Protein 9V0L (pdb70)

Nearest PDB structures (foldseek):
  5zes-assembly1_A  TM=9.716E-01  e=1.274E-44  Synechococcus elongatus PCC 7942 = FACHB-805
  5zes-assembly1_B  TM=8.976E-01  e=1.784E-45  Synechococcus elongatus PCC 7942 = FACHB-805
  4xsr-assembly1_B  TM=7.451E-01  e=3.764E-16  Nostoc sp. PCC 7120 = FACHB-418
  4n9w-assembly1_A  TM=6.800E-01  e=1.227E-12  Mycolicibacterium smegmatis MC2 155
  4nc9-assembly5_A  TM=6.230E-01  e=5.284E-12  Mycolicibacterium smegmatis MC2 155

Foldseek 3Di:
DEWEEEEEAALQDAQPPCSRPPRSQQSLLLLQLQVVVPYHYEYEGAPPHDDPSHHYDHAYADGDHDLQVVFADPDADADPRGSVVRSVVVCQVCVVVTQEYEYEYLHLVCLVCQVVHPHHYAYEDEWADRYPSSLVSVVVSCVVPFLRYEYADLLRLVSHPVSVRHHHQHAAHALVLAAADQAAPAEAEEEATEQDPQFPVLLVQVLQLVQVHAYEYEHAYPDPVSVVVSCVVRVSHHYHYPYHDDSNVCNVVLLNYLAYEGAGPAAGQDDPVQLSSLSHLHAYEYEPHHCVVVLHDDLERFHYDHHPPSVRSNVRVVVSVSYRSVSSNVVSVVGRHSNSSSVSVVVSSVVCSVPVD

Radius of gyration: 20.01 Å; Cα contacts (8 Å, |Δi|>4): 777; chains: 1; bounding box: 49×58×46 Å

B-factor: mean 29.9, std 15.3, range [7.07, 117.15]

Secondary structure (DSSP, 8-state):
---EEEEE--SSS-TTSSTTTTHHHHHHHHHHHHHHTT-EEEEEEETT---SSSEEEEE-SBPPPPGGGSTT-------TTBHHHHHHHHHHHHGGG-SEEEE---SHHHHHHGGGSSS-EEEE--S----HHHHHHHHHHHHHSTT-EEES-HHHHHTSTTGGGSEE----B-GGG----SS-SS--EEEES-BSGGG-HHHHHHHHHHHT--EEEES-BS-TTHHHHHHHHSTTS-EEE--S--HHHHHHHHTT-SEEEE--SS--S--HHHHHHHHTT--EEEES-TTHHHHS-BTTTEEEE-TT-HHHHHHHHTTGGGS-HHHHHHHHHHSSBHHHHHHHHHHHHHHHHHH--

Structure (mmCIF, N/CA/C/O backbone):
data_9V0L
#
_entry.id   9V0L
#
_cell.length_a   176.970
_cell.length_b   176.970
_cell.length_c   66.171
_cell.angle_alpha   90.00
_cell.angle_beta   90.00
_cell.angle_gamma   120.00
#
_symmetry.space_group_name_H-M   'P 61 2 2'
#
loop_
_entity.id
_entity.type
_entity.pdbx_description
1 polymer 'tetrahydrobiopterin glucosyltransferases'
2 non-polymer "URIDINE-5'-DIPHOSPHATE"
3 water water
#
loop_
_atom_site.group_PDB
_atom_site.id
_atom_site.type_symbol
_atom_site.label_atom_id
_atom_site.label_alt_id
_atom_site.label_comp_id
_atom_site.label_asym_id
_atom_site.label_entity_id
_atom_site.label_seq_id
_atom_site.pdbx_PDB_ins_code
_atom_site.Cartn_x
_atom_site.Cartn_y
_atom_site.Cartn_z
_atom_site.occupancy
_atom_site.B_iso_or_equiv
_atom_site.auth_seq_id
_atom_site.auth_comp_id
_atom_site.auth_asym_id
_atom_site.auth_atom_id
_atom_site.pdbx_PDB_model_num
ATOM 1 N N . LYS A 1 3 ? 16.182 29.041 -2.316 1.00 63.77 3 LYS A N 1
ATOM 2 C CA . LYS A 1 3 ? 15.463 29.976 -1.459 1.00 57.61 3 LYS A CA 1
ATOM 3 C C . LYS A 1 3 ? 14.792 31.060 -2.292 1.00 46.51 3 LYS A C 1
ATOM 4 O O . LYS A 1 3 ? 15.431 32.052 -2.635 1.00 64.78 3 LYS A O 1
ATOM 10 N N . LYS A 1 4 ? 13.517 30.891 -2.619 1.00 44.50 4 LYS A N 1
ATOM 11 C CA . LYS A 1 4 ? 12.754 31.915 -3.322 1.00 45.93 4 LYS A CA 1
ATOM 12 C C . LYS A 1 4 ? 11.654 32.421 -2.397 1.00 43.99 4 LYS A C 1
ATOM 13 O O . LYS A 1 4 ? 10.870 31.627 -1.867 1.00 39.79 4 LYS A O 1
ATOM 19 N N . TYR A 1 5 ? 11.604 33.737 -2.197 1.00 31.71 5 TYR A N 1
ATOM 20 C CA . TYR A 1 5 ? 10.770 34.322 -1.161 1.00 29.80 5 TYR A CA 1
ATOM 21 C C . TYR A 1 5 ? 9.692 35.209 -1.765 1.00 28.41 5 TYR A C 1
ATOM 22 O O . TYR A 1 5 ? 9.801 35.680 -2.901 1.00 24.62 5 TYR A O 1
ATOM 31 N N . ARG A 1 6 ? 8.636 35.407 -0.974 1.00 30.18 6 ARG A N 1
ATOM 32 C CA . ARG A 1 6 ? 7.556 36.347 -1.250 1.00 24.43 6 ARG A CA 1
ATOM 33 C C . ARG A 1 6 ? 7.712 37.531 -0.305 1.00 24.51 6 ARG A C 1
ATOM 34 O O . ARG A 1 6 ? 7.664 37.358 0.918 1.00 19.47 6 ARG A O 1
ATOM 42 N N . LEU A 1 7 ? 7.893 38.724 -0.867 1.00 22.35 7 LEU A N 1
ATOM 43 C CA . LEU A 1 7 ? 8.222 39.915 -0.098 1.00 19.71 7 LEU A CA 1
ATOM 44 C C . LEU A 1 7 ? 7.133 40.965 -0.256 1.00 19.19 7 LEU A C 1
ATOM 45 O O . LEU A 1 7 ? 6.621 41.181 -1.358 1.00 14.16 7 LEU A O 1
ATOM 50 N N . LEU A 1 8 ? 6.802 41.633 0.845 1.00 16.00 8 LEU A N 1
ATOM 51 C CA . LEU A 1 8 ? 5.857 42.745 0.845 1.00 22.22 8 LEU A CA 1
ATOM 52 C C . LEU A 1 8 ? 6.618 44.047 1.096 1.00 21.27 8 LEU A C 1
ATOM 53 O O . LEU A 1 8 ? 7.163 44.248 2.187 1.00 18.59 8 LEU A O 1
ATOM 58 N N . PHE A 1 9 ? 6.652 44.926 0.091 1.00 21.43 9 PHE A N 1
ATOM 59 C CA . PHE A 1 9 ? 7.334 46.215 0.191 1.00 20.25 9 PHE A CA 1
ATOM 60 C C . PHE A 1 9 ? 6.320 47.289 0.574 1.00 20.63 9 PHE A C 1
ATOM 61 O O . PHE A 1 9 ? 5.402 47.581 -0.202 1.00 15.96 9 PHE A O 1
ATOM 69 N N . LEU A 1 10 ? 6.496 47.882 1.756 1.00 12.54 10 LEU A N 1
ATOM 70 C CA . LEU A 1 10 ? 5.628 48.946 2.254 1.00 16.64 10 LEU A CA 1
ATOM 71 C C . LEU A 1 10 ? 6.307 50.298 2.071 1.00 17.36 10 LEU A C 1
ATOM 72 O O . LEU A 1 10 ? 7.428 50.506 2.545 1.00 19.67 10 LEU A O 1
ATOM 77 N N . SER A 1 11 ? 5.623 51.210 1.386 1.00 17.44 11 SER A N 1
ATOM 78 C CA . SER A 1 11 ? 6.224 52.418 0.843 1.00 18.38 11 SER A CA 1
ATOM 79 C C . SER A 1 11 ? 6.106 53.580 1.828 1.00 21.92 11 SER A C 1
ATOM 80 O O . SER A 1 11 ? 5.551 53.460 2.923 1.00 17.06 11 SER A O 1
ATOM 83 N N . THR A 1 12 ? 6.638 54.725 1.420 1.00 17.35 12 THR A N 1
ATOM 84 C CA . THR A 1 12 ? 6.476 55.937 2.205 1.00 22.96 12 THR A CA 1
ATOM 85 C C . THR A 1 12 ? 5.043 56.440 2.089 1.00 21.72 12 THR A C 1
ATOM 86 O O . THR A 1 12 ? 4.453 56.391 1.007 1.00 19.61 12 THR A O 1
ATOM 90 N N . PRO A 1 13 ? 4.465 56.938 3.178 1.00 19.50 13 PRO A N 1
ATOM 91 C CA . PRO A 1 13 ? 3.144 57.568 3.118 1.00 17.52 13 PRO A CA 1
ATOM 92 C C . PRO A 1 13 ? 3.166 59.047 2.766 1.00 23.62 13 PRO A C 1
ATOM 93 O O . PRO A 1 13 ? 2.096 59.664 2.748 1.00 27.35 13 PRO A O 1
ATOM 97 N N . VAL A 1 14 ? 4.337 59.627 2.487 1.00 18.89 14 VAL A N 1
ATOM 98 C CA . VAL A 1 14 ? 4.412 61.071 2.269 1.00 30.09 14 VAL A CA 1
ATOM 99 C C . VAL A 1 14 ? 3.728 61.461 0.966 1.00 31.78 14 VAL A C 1
ATOM 100 O O . VAL A 1 14 ? 3.090 62.517 0.874 1.00 35.45 14 VAL A O 1
ATOM 104 N N . GLY A 1 15 ? 3.868 60.638 -0.061 1.00 26.51 15 GLY A N 1
ATOM 105 C CA . GLY A 1 15 ? 3.191 60.909 -1.312 1.00 31.34 15 GLY A CA 1
ATOM 106 C C . GLY A 1 15 ? 3.137 59.647 -2.137 1.00 32.99 15 GLY A C 1
ATOM 107 O O . GLY A 1 15 ? 3.554 58.570 -1.701 1.00 46.49 15 GLY A O 1
ATOM 108 N N . ALA A 1 16 ? 2.619 59.797 -3.346 1.00 23.73 16 ALA A N 1
ATOM 109 C CA . ALA A 1 16 ? 2.493 58.667 -4.247 1.00 27.52 16 ALA A CA 1
ATOM 110 C C . ALA A 1 16 ? 3.803 58.420 -4.985 1.00 33.28 16 ALA A C 1
ATOM 111 O O . ALA A 1 16 ? 4.468 59.357 -5.441 1.00 29.20 16 ALA A O 1
ATOM 113 N N . LEU A 1 17 ? 4.182 57.146 -5.072 1.00 20.96 17 LEU A N 1
ATOM 114 C CA . LEU A 1 17 ? 5.297 56.752 -5.917 1.00 30.31 17 LEU A CA 1
ATOM 115 C C . LEU A 1 17 ? 5.169 57.372 -7.302 1.00 35.50 17 LEU A C 1
ATOM 116 O O . LEU A 1 17 ? 4.097 57.348 -7.915 1.00 26.91 17 LEU A O 1
ATOM 121 N N . GLY A 1 18 ? 6.283 57.917 -7.796 1.00 29.87 18 GLY A N 1
ATOM 122 C CA . GLY A 1 18 ? 6.311 58.557 -9.092 1.00 31.28 18 GLY A CA 1
ATOM 123 C C . GLY A 1 18 ? 5.948 60.023 -9.083 1.00 39.82 18 GLY A C 1
ATOM 124 O O . GLY A 1 18 ? 5.917 60.645 -10.153 1.00 50.82 18 GLY A O 1
ATOM 125 N N . SER A 1 19 ? 5.662 60.595 -7.916 1.00 32.35 19 SER A N 1
ATOM 126 C CA . SER A 1 19 ? 5.352 62.011 -7.809 1.00 27.33 19 SER A CA 1
ATOM 127 C C . SER A 1 19 ? 6.512 62.825 -7.264 1.00 27.75 19 SER A C 1
ATOM 128 O O . SER A 1 19 ? 6.445 64.055 -7.283 1.00 43.72 19 SER A O 1
ATOM 131 N N . GLY A 1 20 ? 7.565 62.176 -6.778 1.00 33.69 20 GLY A N 1
ATOM 132 C CA . GLY A 1 20 ? 8.703 62.865 -6.220 1.00 29.65 20 GLY A C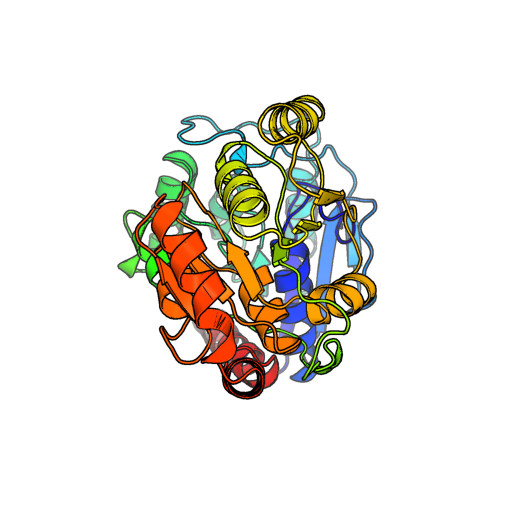A 1
ATOM 133 C C . GLY A 1 20 ? 8.493 63.395 -4.823 1.00 31.99 20 GLY A C 1
ATOM 134 O O . GLY A 1 20 ? 9.470 63.537 -4.073 1.00 30.74 20 GLY A O 1
ATOM 135 N N . ILE A 1 21 ? 7.246 63.692 -4.442 1.00 31.31 21 ILE A N 1
ATOM 136 C CA . ILE A 1 21 ? 6.982 64.255 -3.118 1.00 39.85 21 ILE A CA 1
ATOM 137 C C . ILE A 1 21 ? 7.592 63.385 -2.031 1.00 37.14 21 ILE A C 1
ATOM 138 O O . ILE A 1 21 ? 7.944 63.876 -0.951 1.00 29.11 21 ILE A O 1
ATOM 143 N N . GLY A 1 22 ? 7.753 62.090 -2.305 1.00 36.67 22 GLY A N 1
ATOM 144 C CA . GLY A 1 22 ? 8.387 61.180 -1.372 1.00 32.14 22 GLY A CA 1
ATOM 145 C C . GLY A 1 22 ? 9.898 61.220 -1.353 1.00 33.70 22 GLY A C 1
ATOM 146 O O . GLY A 1 22 ? 10.508 60.580 -0.492 1.00 31.51 22 GLY A O 1
ATOM 147 N N . GLY A 1 23 ? 10.517 61.946 -2.279 1.00 37.03 23 GLY A N 1
ATOM 148 C CA . GLY A 1 23 ? 11.961 62.076 -2.283 1.00 36.50 23 GLY A CA 1
ATOM 149 C C . GLY A 1 23 ? 12.678 60.857 -2.843 1.00 36.85 23 GLY A C 1
ATOM 150 O O . GLY A 1 23 ? 12.139 60.077 -3.636 1.00 35.00 23 GLY A O 1
ATOM 151 N N . GLY A 1 24 ? 13.927 60.696 -2.400 1.00 35.54 24 GLY A N 1
ATOM 152 C CA . GLY A 1 24 ? 14.787 59.657 -2.937 1.00 34.89 24 GLY A CA 1
ATOM 153 C C . GLY A 1 24 ? 14.355 58.243 -2.613 1.00 34.96 24 GLY A C 1
ATOM 154 O O . GLY A 1 24 ? 14.788 57.305 -3.291 1.00 37.80 24 GLY A O 1
ATOM 155 N N . VAL A 1 25 ? 13.522 58.058 -1.586 1.00 30.39 25 VAL A N 1
ATOM 156 C CA . VAL A 1 25 ? 13.081 56.707 -1.247 1.00 27.88 25 VAL A CA 1
ATOM 157 C C . VAL A 1 25 ? 12.250 56.117 -2.380 1.00 19.37 25 VAL A C 1
ATOM 158 O O . VAL A 1 25 ? 12.243 54.896 -2.581 1.00 26.65 25 VAL A O 1
ATOM 162 N N . GLU A 1 26 ? 11.533 56.959 -3.132 1.00 24.34 26 GLU A N 1
ATOM 163 C CA . GLU A 1 26 ? 10.738 56.450 -4.247 1.00 21.86 26 GLU A CA 1
ATOM 164 C C . GLU A 1 26 ? 11.588 55.610 -5.188 1.00 28.73 26 GLU A C 1
ATOM 165 O O . GLU A 1 26 ? 11.117 54.597 -5.721 1.00 30.22 26 GLU A O 1
ATOM 171 N N . LEU A 1 27 ? 12.851 55.995 -5.380 1.00 26.94 27 LEU A N 1
ATOM 172 C CA . LEU A 1 27 ? 13.731 55.270 -6.286 1.00 23.88 27 LEU A CA 1
ATOM 173 C C . LEU A 1 27 ? 14.433 54.096 -5.624 1.00 20.96 27 LEU A C 1
ATOM 174 O O . LEU A 1 27 ? 14.590 53.047 -6.254 1.00 27.31 27 LEU A O 1
ATOM 179 N N . THR A 1 28 ? 14.863 54.236 -4.369 1.00 23.60 28 THR A N 1
ATOM 180 C CA . THR A 1 28 ? 15.520 53.109 -3.716 1.00 22.38 28 THR A CA 1
ATOM 181 C C . THR A 1 28 ? 14.545 51.959 -3.486 1.00 26.44 28 THR A C 1
ATOM 182 O O . THR A 1 28 ? 14.960 50.795 -3.426 1.00 18.15 28 THR A O 1
ATOM 186 N N . LEU A 1 29 ? 13.250 52.264 -3.364 1.00 22.71 29 LEU A N 1
ATOM 187 C CA . LEU A 1 29 ? 12.250 51.218 -3.172 1.00 25.77 29 LEU A CA 1
ATOM 188 C C . LEU A 1 29 ? 12.046 50.414 -4.448 1.00 22.89 29 LEU A C 1
ATOM 189 O O . LEU A 1 29 ? 11.995 49.176 -4.418 1.00 19.10 29 LEU A O 1
ATOM 194 N N . GLN A 1 30 ? 11.909 51.110 -5.575 1.00 19.61 30 GLN A N 1
ATOM 195 C CA . GLN A 1 30 ? 11.681 50.434 -6.841 1.00 19.72 30 GLN A CA 1
ATOM 196 C C . GLN A 1 30 ? 12.911 49.661 -7.296 1.00 26.12 30 GLN A C 1
ATOM 197 O O . GLN A 1 30 ? 12.778 48.587 -7.896 1.00 22.65 30 GLN A O 1
ATOM 203 N N . ASN A 1 31 ? 14.113 50.173 -7.001 1.00 26.25 31 ASN A N 1
ATOM 204 C CA . ASN A 1 31 ? 15.333 49.481 -7.408 1.00 17.95 31 ASN A CA 1
ATOM 205 C C . ASN A 1 31 ? 15.631 48.293 -6.503 1.00 24.06 31 ASN A C 1
ATOM 206 O O . ASN A 1 31 ? 16.186 47.288 -6.965 1.00 28.24 31 ASN A O 1
ATOM 211 N N . ALA A 1 32 ? 15.282 48.377 -5.220 1.00 23.18 32 ALA A N 1
ATOM 212 C CA . ALA A 1 32 ? 15.335 47.175 -4.397 1.00 24.87 32 ALA A CA 1
ATOM 213 C C . ALA A 1 32 ? 14.361 46.125 -4.921 1.00 21.97 32 ALA A C 1
ATOM 214 O O . ALA A 1 32 ? 14.666 44.925 -4.929 1.00 21.54 32 ALA A O 1
ATOM 216 N N . ALA A 1 33 ? 13.188 46.562 -5.380 1.00 17.79 33 ALA A N 1
ATOM 217 C CA . ALA A 1 33 ? 12.267 45.635 -6.024 1.00 21.71 33 ALA A CA 1
ATOM 218 C C . ALA A 1 33 ? 12.924 44.992 -7.237 1.00 24.52 33 ALA A C 1
ATOM 219 O O . ALA A 1 33 ? 12.951 43.761 -7.365 1.00 20.32 33 ALA A O 1
ATOM 221 N N . LYS A 1 34 ? 13.466 45.814 -8.142 1.00 26.88 34 LYS A N 1
ATOM 222 C CA . LYS A 1 34 ? 14.114 45.271 -9.333 1.00 21.36 34 LYS A CA 1
ATOM 223 C C . LYS A 1 34 ? 15.263 44.344 -8.960 1.00 24.36 34 LYS A C 1
ATOM 224 O O . LYS A 1 34 ? 15.430 43.274 -9.556 1.00 26.95 34 LYS A O 1
ATOM 230 N N . ALA A 1 35 ? 16.060 44.729 -7.966 1.00 19.96 35 ALA A N 1
ATOM 231 C CA . ALA A 1 35 ? 17.197 43.904 -7.585 1.00 16.15 35 ALA A CA 1
ATOM 232 C C . ALA A 1 35 ? 16.736 42.534 -7.107 1.00 30.49 35 ALA A C 1
ATOM 233 O O . ALA A 1 35 ? 17.241 41.500 -7.563 1.00 35.18 35 ALA A O 1
ATOM 235 N N . LEU A 1 36 ? 15.755 42.503 -6.199 1.00 29.26 36 LEU A N 1
ATOM 236 C CA . LEU A 1 36 ? 15.357 41.228 -5.610 1.00 26.70 36 LEU A CA 1
ATOM 237 C C . LEU A 1 36 ? 14.600 40.354 -6.602 1.00 29.01 36 LEU A C 1
ATOM 238 O O . LEU A 1 36 ? 14.719 39.122 -6.560 1.00 28.19 36 LEU A O 1
ATOM 243 N N . MET A 1 37 ? 13.811 40.958 -7.492 1.00 27.90 37 MET A N 1
ATOM 244 C CA . MET A 1 37 ? 13.159 40.157 -8.524 1.00 29.14 37 MET A CA 1
ATOM 245 C C . MET A 1 37 ? 14.180 39.579 -9.497 1.00 35.22 37 MET A C 1
ATOM 246 O O . MET A 1 37 ? 14.060 38.420 -9.921 1.00 33.28 37 MET A O 1
ATOM 251 N N . ALA A 1 38 ? 15.199 40.367 -9.853 1.00 28.83 38 ALA A N 1
ATOM 252 C CA . ALA A 1 38 ? 16.270 39.843 -10.694 1.00 35.99 38 ALA A CA 1
ATOM 253 C C . ALA A 1 38 ? 16.841 38.555 -10.119 1.00 29.84 38 ALA A C 1
ATOM 254 O O . ALA A 1 38 ? 17.335 37.706 -10.867 1.00 27.07 38 ALA A O 1
ATOM 256 N N . LYS A 1 39 ? 16.773 38.392 -8.798 1.00 32.78 39 LYS A N 1
ATOM 257 C CA . LYS A 1 39 ? 17.215 37.189 -8.109 1.00 33.63 39 LYS A CA 1
ATOM 258 C C . LYS A 1 39 ? 16.129 36.126 -8.020 1.00 31.44 39 LYS A C 1
ATOM 259 O O . LYS A 1 39 ? 16.361 35.073 -7.415 1.00 34.39 39 LYS A O 1
ATOM 265 N N . GLY A 1 40 ? 14.953 36.378 -8.590 1.00 32.23 40 GLY A N 1
ATOM 266 C CA . GLY A 1 40 ? 13.896 35.388 -8.596 1.00 33.63 40 GLY A CA 1
ATOM 267 C C . GLY A 1 40 ? 12.943 35.440 -7.423 1.00 34.18 40 GLY A C 1
ATOM 268 O O . GLY A 1 40 ? 12.389 34.401 -7.043 1.00 35.00 40 GLY A O 1
ATOM 269 N N . HIS A 1 41 ? 12.734 36.609 -6.827 1.00 28.90 41 HIS A N 1
ATOM 270 C CA . HIS A 1 41 ? 11.803 36.754 -5.721 1.00 27.41 41 HIS A CA 1
ATOM 271 C C . HIS A 1 41 ? 10.582 37.540 -6.170 1.00 24.77 41 HIS A C 1
ATOM 272 O O . HIS A 1 41 ? 10.664 38.397 -7.051 1.00 28.13 41 HIS A O 1
ATOM 279 N N . GLU A 1 42 ? 9.448 37.239 -5.553 1.00 27.64 42 GLU A N 1
ATOM 280 C CA . GLU A 1 42 ? 8.218 37.979 -5.795 1.00 24.74 42 GLU A CA 1
ATOM 281 C C . GLU A 1 42 ? 8.150 39.187 -4.871 1.00 20.68 42 GLU A C 1
ATOM 282 O O . GLU A 1 42 ? 8.448 39.090 -3.675 1.00 21.42 42 GLU A O 1
ATOM 288 N N . VAL A 1 43 ? 7.743 40.325 -5.428 1.00 16.88 43 VAL A N 1
ATOM 289 C CA . VAL A 1 43 ? 7.637 41.569 -4.677 1.00 19.34 43 VAL A CA 1
ATOM 290 C C . VAL A 1 43 ? 6.281 42.205 -4.951 1.00 23.90 43 VAL A C 1
ATOM 291 O O . VAL A 1 43 ? 5.920 42.439 -6.109 1.00 25.72 43 VAL A O 1
ATOM 295 N N . GLU A 1 44 ? 5.542 42.493 -3.885 1.00 19.74 44 GLU A N 1
ATOM 296 C CA . GLU A 1 44 ? 4.322 43.283 -3.949 1.00 19.59 44 GLU A CA 1
ATOM 297 C C . GLU A 1 44 ? 4.576 44.612 -3.253 1.00 16.63 44 GLU A C 1
ATOM 298 O O . GLU A 1 44 ? 5.110 44.637 -2.139 1.00 27.52 44 GLU A O 1
ATOM 304 N N . ILE A 1 45 ? 4.207 45.711 -3.905 1.00 14.35 45 ILE A N 1
ATOM 305 C CA . ILE A 1 45 ? 4.406 47.048 -3.356 1.00 21.72 45 ILE A CA 1
ATOM 306 C C . ILE A 1 45 ? 3.077 47.573 -2.830 1.00 20.46 45 ILE A C 1
ATOM 307 O O . ILE A 1 45 ? 2.080 47.606 -3.562 1.00 20.18 45 ILE A O 1
ATOM 312 N N . VAL A 1 46 ? 3.065 47.982 -1.562 1.00 18.31 46 VAL A N 1
ATOM 313 C CA . VAL A 1 46 ? 1.928 48.653 -0.940 1.00 16.92 46 VAL A CA 1
ATOM 314 C C . VAL A 1 46 ? 2.264 50.134 -0.857 1.00 18.38 46 VAL A C 1
ATOM 315 O O . VAL A 1 46 ? 3.261 50.510 -0.230 1.00 23.43 46 VAL A O 1
ATOM 319 N N . ALA A 1 47 ? 1.433 50.976 -1.465 1.00 17.92 47 ALA A N 1
ATOM 320 C CA . ALA A 1 47 ? 1.755 52.390 -1.572 1.00 17.63 47 ALA A CA 1
ATOM 321 C C . ALA A 1 47 ? 0.469 53.195 -1.664 1.00 19.86 47 ALA A C 1
ATOM 322 O O . ALA A 1 47 ? -0.582 52.660 -2.033 1.00 22.52 47 ALA A O 1
ATOM 324 N N . PRO A 1 48 ? 0.525 54.490 -1.353 1.00 19.62 48 PRO A N 1
ATOM 325 C CA . PRO A 1 48 ? -0.685 55.319 -1.365 1.00 19.65 48 PRO A CA 1
ATOM 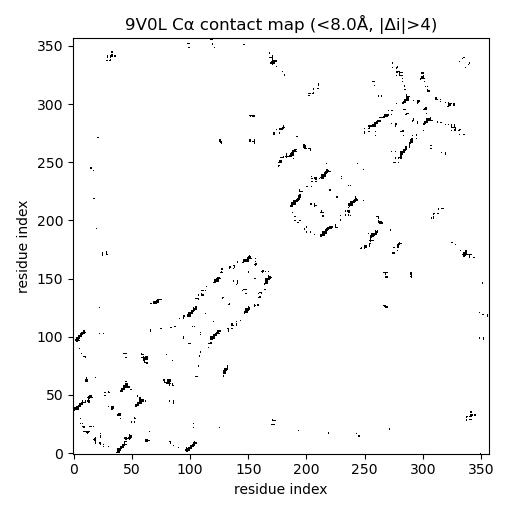326 C C . PRO A 1 48 ? -1.317 55.407 -2.744 1.00 27.49 48 PRO A C 1
ATOM 327 O O . PRO A 1 48 ? -0.659 55.260 -3.773 1.00 25.33 48 PRO A O 1
ATOM 331 N N . GLU A 1 49 ? -2.624 55.666 -2.744 1.00 32.35 49 GLU A N 1
ATOM 332 C CA . GLU A 1 49 ? -3.357 55.889 -3.980 1.00 32.52 49 GLU A CA 1
ATOM 333 C C . GLU A 1 49 ? -2.685 56.961 -4.824 1.00 30.65 49 GLU A C 1
ATOM 334 O O . GLU A 1 49 ? -2.190 57.963 -4.306 1.00 24.31 49 GLU A O 1
ATOM 340 N N . GLY A 1 50 ? -2.701 56.758 -6.138 1.00 30.17 50 GLY A N 1
ATOM 341 C CA . GLY A 1 50 ? -1.966 57.591 -7.057 1.00 25.84 50 GLY A CA 1
ATOM 342 C C . GLY A 1 50 ? -0.586 57.073 -7.403 1.00 24.46 50 GLY A C 1
ATOM 343 O O . GLY A 1 50 ? -0.031 57.469 -8.435 1.00 30.94 50 GLY A O 1
ATOM 344 N N . SER A 1 51 ? -0.023 56.193 -6.577 1.00 24.59 51 SER A N 1
ATOM 345 C CA . SER A 1 51 ? 1.268 55.596 -6.880 1.00 20.62 51 SER A CA 1
ATOM 346 C C . SER A 1 51 ? 1.245 54.925 -8.248 1.00 24.12 51 SER A C 1
ATOM 347 O O . SER A 1 51 ? 0.224 54.394 -8.691 1.00 36.59 51 SER A O 1
ATOM 350 N N . VAL A 1 52 ? 2.393 54.947 -8.917 1.00 27.34 52 VAL A N 1
ATOM 351 C CA . VAL A 1 52 ? 2.555 54.314 -10.217 1.00 33.26 52 VAL A CA 1
ATOM 352 C C . VAL A 1 52 ? 3.903 53.609 -10.256 1.00 32.04 52 VAL A C 1
ATOM 353 O O . VAL A 1 52 ? 4.889 54.068 -9.672 1.00 29.62 52 VAL A O 1
ATOM 357 N N . THR A 1 53 ? 3.940 52.486 -10.962 1.00 34.69 53 THR A N 1
ATOM 358 C CA . THR A 1 53 ? 5.168 51.721 -11.098 1.00 32.06 53 THR A CA 1
ATOM 359 C C . THR A 1 53 ? 4.961 50.649 -12.153 1.00 35.30 53 THR A C 1
ATOM 360 O O . THR A 1 53 ? 3.873 50.075 -12.269 1.00 26.96 53 THR A O 1
ATOM 364 N N . ASN A 1 54 ? 6.033 50.356 -12.884 1.00 34.06 54 ASN A N 1
ATOM 365 C CA . ASN A 1 54 ? 6.053 49.256 -13.835 1.00 37.40 54 ASN A CA 1
ATOM 366 C C . ASN A 1 54 ? 7.006 48.149 -13.396 1.00 32.52 54 ASN A C 1
ATOM 367 O O . ASN A 1 54 ? 7.278 47.227 -14.175 1.00 30.73 54 ASN A O 1
ATOM 372 N N . VAL A 1 55 ? 7.489 48.204 -12.150 1.00 30.84 55 VAL A N 1
ATOM 373 C CA . VAL A 1 55 ? 8.402 47.188 -11.627 1.00 29.71 55 VAL A CA 1
ATOM 374 C C . VAL A 1 55 ? 7.664 45.897 -11.292 1.00 34.89 55 VAL A C 1
ATOM 375 O O . VAL A 1 55 ? 8.148 44.798 -11.603 1.00 38.04 55 VAL A O 1
ATOM 379 N N . THR A 1 56 ? 6.499 45.992 -10.654 1.00 26.73 56 THR A N 1
ATOM 380 C CA . THR A 1 56 ? 5.822 44.778 -10.200 1.00 32.09 56 THR A CA 1
ATOM 381 C C . THR A 1 56 ? 4.412 45.123 -9.731 1.00 28.99 56 THR A C 1
ATOM 382 O O . THR A 1 56 ? 3.899 46.211 -10.017 1.00 30.90 56 THR A O 1
ATOM 386 N N . LYS A 1 57 ? 3.768 44.176 -9.043 1.00 27.65 57 LYS A N 1
ATOM 387 C CA . LYS A 1 57 ? 2.431 44.389 -8.497 1.00 26.86 57 LYS A CA 1
ATOM 388 C C . LYS A 1 57 ? 2.447 45.497 -7.449 1.00 28.41 57 LYS A C 1
ATOM 389 O O . LYS A 1 57 ? 3.284 45.492 -6.542 1.00 29.22 57 LYS A O 1
ATOM 395 N N . LEU A 1 58 ? 1.535 46.466 -7.591 1.00 25.03 58 LEU A N 1
ATOM 396 C CA . LEU A 1 58 ? 1.390 47.572 -6.644 1.00 27.36 58 LEU A CA 1
ATOM 397 C C . LEU A 1 58 ? -0.066 47.654 -6.208 1.00 31.90 58 LEU A C 1
ATOM 398 O O . LEU A 1 58 ? -0.946 47.970 -7.012 1.00 36.92 58 LEU A O 1
ATOM 403 N N . THR A 1 59 ? -0.321 47.387 -4.933 1.00 32.56 59 THR A N 1
ATOM 404 C CA . THR A 1 59 ? -1.659 47.543 -4.386 1.00 34.31 59 THR A CA 1
ATOM 405 C C . THR A 1 59 ? -1.789 48.941 -3.788 1.00 24.36 59 THR A C 1
ATOM 406 O O . THR A 1 59 ? -1.097 49.245 -2.806 1.00 23.17 59 THR A O 1
ATOM 410 N N . PRO A 1 60 ? -2.616 49.815 -4.346 1.00 21.22 60 PRO A N 1
ATOM 411 C CA . PRO A 1 60 ? -2.788 51.148 -3.764 1.00 18.57 60 PRO A CA 1
ATOM 412 C C . PRO A 1 60 ? -3.780 51.155 -2.614 1.00 21.91 60 PRO A C 1
ATOM 413 O O . PRO A 1 60 ? -4.776 50.427 -2.609 1.00 22.79 60 PRO A O 1
ATOM 417 N N . ILE A 1 61 ? -3.512 52.040 -1.656 1.00 19.06 61 ILE A N 1
ATOM 418 C CA . ILE A 1 61 ? -4.256 52.135 -0.405 1.00 19.32 61 ILE A CA 1
ATOM 419 C C . ILE A 1 61 ? -4.721 53.570 -0.230 1.00 21.14 61 ILE A C 1
ATOM 420 O O . ILE A 1 61 ? -3.909 54.497 -0.313 1.00 25.16 61 ILE A O 1
ATOM 425 N N . ALA A 1 62 ? -6.008 53.756 0.044 1.00 23.05 62 ALA A N 1
ATOM 426 C CA . ALA A 1 62 ? -6.524 55.105 0.229 1.00 21.46 62 ALA A CA 1
ATOM 427 C C . ALA A 1 62 ? -6.247 55.606 1.648 1.00 16.64 62 ALA A C 1
ATOM 428 O O . ALA A 1 62 ? -6.057 54.828 2.592 1.00 17.14 62 ALA A O 1
ATOM 430 N N . GLY A 1 63 ? -6.220 56.923 1.782 1.00 21.57 63 GLY A N 1
ATOM 431 C CA . GLY A 1 63 ? -5.997 57.555 3.070 1.00 18.91 63 GLY A CA 1
ATOM 432 C C . GLY A 1 63 ? -5.381 58.926 2.902 1.00 25.48 63 GLY A C 1
ATOM 433 O O . GLY A 1 63 ? -5.073 59.367 1.798 1.00 30.02 63 GLY A O 1
ATOM 434 N N . ASN A 1 64 ? -5.184 59.591 4.039 1.00 22.07 64 ASN A N 1
ATOM 435 C CA . ASN A 1 64 ? -4.610 60.925 4.055 1.00 24.75 64 ASN A CA 1
ATOM 436 C C . ASN A 1 64 ? -3.088 60.849 4.096 1.00 27.64 64 ASN A C 1
ATOM 437 O O . ASN A 1 64 ? -2.513 60.111 4.902 1.00 26.05 64 ASN A O 1
ATOM 442 N N . SER A 1 65 ? -2.445 61.623 3.228 1.00 32.70 65 SER A N 1
ATOM 443 C CA . SER A 1 65 ? -0.996 61.627 3.139 1.00 28.98 65 SER A CA 1
ATOM 444 C C . SER A 1 65 ? -0.375 62.173 4.423 1.00 29.21 65 SER A C 1
ATOM 445 O O . SER A 1 65 ? -1.010 62.872 5.216 1.00 34.76 65 SER A O 1
ATOM 448 N N . GLN A 1 66 ? 0.894 61.837 4.613 1.00 26.52 66 GLN A N 1
ATOM 449 C CA . GLN A 1 66 ? 1.644 62.154 5.814 1.00 19.00 66 GLN A CA 1
ATOM 450 C C . GLN A 1 66 ? 2.581 63.328 5.553 1.00 34.68 66 GLN A C 1
ATOM 451 O O . GLN A 1 66 ? 3.022 63.559 4.423 1.00 27.20 66 GLN A O 1
ATOM 457 N N . VAL A 1 67 ? 2.877 64.071 6.612 1.00 27.80 67 VAL A N 1
ATOM 458 C CA . VAL A 1 67 ? 3.815 65.184 6.541 1.00 22.89 67 VAL A CA 1
ATOM 459 C C . VAL A 1 67 ? 5.233 64.636 6.461 1.00 29.09 67 VAL A C 1
ATOM 460 O O . VAL A 1 67 ? 5.548 63.595 7.053 1.00 22.73 67 VAL A O 1
ATOM 464 N N . SER A 1 68 ? 6.103 65.336 5.737 1.00 22.34 68 SER A N 1
ATOM 465 C CA . SER A 1 68 ? 7.490 64.904 5.635 1.00 24.97 68 SER A CA 1
ATOM 466 C C . SER A 1 68 ? 8.227 65.127 6.952 1.00 25.65 68 SER A C 1
ATOM 467 O O . SER A 1 68 ? 8.106 66.181 7.582 1.00 28.16 68 SER A O 1
ATOM 470 N N . ALA A 1 69 ? 9.004 64.124 7.366 1.00 25.16 69 ALA A N 1
ATOM 471 C CA . ALA A 1 69 ? 9.785 64.260 8.591 1.00 29.00 69 ALA A CA 1
ATOM 472 C C . ALA A 1 69 ? 10.806 65.388 8.509 1.00 30.01 69 ALA A C 1
ATOM 473 O O . ALA A 1 69 ? 11.287 65.849 9.552 1.00 26.60 69 ALA A O 1
ATOM 475 N N . GLN A 1 70 ? 11.144 65.845 7.298 1.00 32.31 70 GLN A N 1
ATOM 476 C CA . GLN A 1 70 ? 12.090 66.941 7.135 1.00 32.92 70 GLN A CA 1
ATOM 477 C C . GLN A 1 70 ? 11.503 68.279 7.563 1.00 36.80 70 GLN A C 1
ATOM 478 O O . GLN A 1 70 ? 12.264 69.197 7.880 1.00 37.81 70 GLN A O 1
ATOM 484 N N . THR A 1 71 ? 10.175 68.409 7.589 1.00 32.05 71 THR A N 1
ATOM 485 C CA . THR A 1 71 ? 9.542 69.622 8.088 1.00 37.73 71 THR A CA 1
ATOM 486 C C . THR A 1 71 ? 9.432 69.649 9.612 1.00 35.07 71 THR A C 1
ATOM 487 O O . THR A 1 71 ? 9.219 70.727 10.178 1.00 39.05 71 THR A O 1
ATOM 491 N N . GLN A 1 72 ? 9.585 68.506 10.287 1.00 35.26 72 GLN A N 1
ATOM 492 C CA . GLN A 1 72 ? 9.480 68.399 11.746 1.00 40.47 72 GLN A CA 1
ATOM 493 C C . GLN A 1 72 ? 10.816 67.879 12.271 1.00 34.52 72 GLN A C 1
ATOM 494 O O . GLN A 1 72 ? 10.932 66.705 12.639 1.00 46.07 72 GLN A O 1
ATOM 500 N N . VAL A 1 73 ? 11.823 68.753 12.316 1.00 30.62 73 VAL A N 1
ATOM 501 C CA . VAL A 1 73 ? 13.162 68.384 12.768 1.00 26.80 73 VAL A CA 1
ATOM 502 C C . VAL A 1 73 ? 13.253 68.651 14.259 1.00 26.53 73 VAL A C 1
ATOM 503 O O . VAL A 1 73 ? 12.875 69.731 14.733 1.00 32.04 73 VAL A O 1
ATOM 507 N N . GLY A 1 74 ? 13.747 67.663 14.996 1.00 22.33 74 GLY A N 1
ATOM 508 C CA . GLY A 1 74 ? 13.830 67.740 16.438 1.00 22.94 74 GLY A CA 1
ATOM 509 C C . GLY A 1 74 ? 12.536 67.507 17.188 1.00 26.17 74 GLY A C 1
ATOM 510 O O . GLY A 1 74 ? 12.507 67.690 18.410 1.00 22.23 74 GLY A O 1
ATOM 511 N N . THR A 1 75 ? 11.467 67.100 16.508 1.00 20.50 75 THR A N 1
ATOM 512 C CA . THR A 1 75 ? 10.159 67.011 17.150 1.00 28.71 75 THR A CA 1
ATOM 513 C C . THR A 1 75 ? 10.136 65.940 18.236 1.00 31.67 75 THR A C 1
ATOM 514 O O . THR A 1 75 ? 10.882 64.957 18.193 1.00 23.44 75 THR A O 1
ATOM 518 N N . ASP A 1 76 ? 9.264 66.148 19.228 1.00 24.02 76 ASP A N 1
ATOM 519 C CA . ASP A 1 76 ? 9.062 65.197 20.316 1.00 22.77 76 ASP A CA 1
ATOM 520 C C . ASP A 1 76 ? 7.638 64.647 20.324 1.00 30.44 76 ASP A C 1
ATOM 521 O O . ASP A 1 76 ? 7.183 64.110 21.342 1.00 20.46 76 ASP A O 1
ATOM 526 N N . MET A 1 77 ? 6.924 64.762 19.204 1.00 24.14 77 MET A N 1
ATOM 527 C CA . MET A 1 77 ? 5.566 64.259 19.115 1.00 24.03 77 MET A CA 1
ATOM 528 C C . MET A 1 77 ? 5.374 63.511 17.806 1.00 24.08 77 MET A C 1
ATOM 529 O O . MET A 1 77 ? 6.041 63.788 16.807 1.00 20.03 77 MET A O 1
ATOM 534 N N . VAL A 1 78 ? 4.465 62.540 17.841 1.00 20.08 78 VAL A N 1
ATOM 535 C CA . VAL A 1 78 ? 4.037 61.776 16.677 1.00 19.36 78 VAL A CA 1
ATOM 536 C C . VAL A 1 78 ? 2.638 62.239 16.297 1.00 21.14 78 VAL A C 1
ATOM 537 O O . VAL A 1 78 ? 1.740 62.280 17.147 1.00 17.46 78 VAL A O 1
ATOM 541 N N . VAL A 1 79 ? 2.450 62.585 15.026 1.00 13.10 79 VAL A N 1
ATOM 542 C CA . VAL A 1 79 ? 1.179 63.108 14.538 1.00 18.05 79 VAL A CA 1
ATOM 543 C C . VAL A 1 79 ? 0.719 62.261 13.364 1.00 15.86 79 VAL A C 1
ATOM 544 O O . VAL A 1 79 ? 1.454 62.105 12.382 1.00 23.70 79 VAL A O 1
ATOM 548 N N . LEU A 1 80 ? -0.498 61.729 13.460 1.00 18.41 80 LEU A N 1
ATOM 549 C CA . LEU A 1 80 ? -1.136 60.959 12.408 1.00 21.00 80 LEU A CA 1
ATOM 550 C C . LEU A 1 80 ? -2.460 61.606 12.024 1.00 22.60 80 LEU A C 1
ATOM 551 O O . LEU A 1 80 ? -3.308 61.837 12.899 1.00 26.12 80 LEU A O 1
ATOM 556 N N . PRO A 1 81 ? -2.685 61.901 10.748 1.00 20.14 81 PRO A N 1
ATOM 557 C CA . PRO A 1 81 ? -3.990 62.421 10.336 1.00 24.55 81 PRO A CA 1
ATOM 558 C C . PRO A 1 81 ? -5.051 61.338 10.420 1.00 18.84 81 PRO A C 1
ATOM 559 O O . PRO A 1 81 ? -4.763 60.139 10.395 1.00 16.01 81 PRO A O 1
ATOM 563 N N . GLN A 1 82 ? -6.300 61.781 10.516 1.00 18.98 82 GLN A N 1
ATOM 564 C CA . GLN A 1 82 ? -7.407 60.837 10.526 1.00 19.24 82 GLN A CA 1
ATOM 565 C C . GLN A 1 82 ? -7.380 60.002 9.259 1.00 19.19 82 GLN A C 1
ATOM 566 O O . GLN A 1 82 ? -7.196 60.527 8.159 1.00 19.49 82 GLN A O 1
ATOM 572 N N . ASP A 1 83 ? -7.571 58.697 9.411 1.00 20.44 83 ASP A N 1
ATOM 573 C CA . ASP A 1 83 ? -7.642 57.811 8.254 1.00 22.55 83 ASP A CA 1
ATOM 574 C C . ASP A 1 83 ? -6.357 57.892 7.435 1.00 21.95 83 ASP A C 1
ATOM 575 O O . ASP A 1 83 ? -6.383 57.988 6.208 1.00 25.32 83 ASP A O 1
ATOM 580 N N . SER A 1 84 ? -5.219 57.851 8.119 1.00 19.66 84 SER A N 1
ATOM 581 C CA . SER A 1 84 ? -3.944 58.057 7.450 1.00 20.20 84 SER A CA 1
ATOM 582 C C . SER A 1 84 ? -3.617 56.882 6.538 1.00 20.69 84 SER A C 1
ATOM 583 O O . SER A 1 84 ? -3.910 55.726 6.861 1.00 15.62 84 SER A O 1
ATOM 586 N N . VAL A 1 85 ? -3.001 57.183 5.387 1.00 17.82 85 VAL A N 1
ATOM 587 C CA . VAL A 1 85 ? -2.540 56.110 4.507 1.00 17.71 85 VAL A CA 1
ATOM 588 C C . VAL A 1 85 ? -1.600 55.185 5.261 1.00 11.21 85 VAL A C 1
ATOM 589 O O . VAL A 1 85 ? -1.619 53.965 5.067 1.00 17.58 85 VAL A O 1
ATOM 593 N N . LEU A 1 86 ? -0.754 55.748 6.121 1.00 11.40 86 LEU A N 1
ATOM 594 C CA . LEU A 1 86 ? 0.194 54.917 6.855 1.00 16.14 86 LEU A CA 1
ATOM 595 C C . LEU A 1 86 ? -0.534 53.861 7.685 1.00 21.24 86 LEU A C 1
ATOM 596 O O . LEU A 1 86 ? -0.224 52.666 7.594 1.00 18.47 86 LEU A O 1
ATOM 601 N N . GLU A 1 87 ? -1.511 54.287 8.501 1.00 18.60 87 GLU A N 1
ATOM 602 C CA . GLU A 1 87 ? -2.386 53.335 9.188 1.00 16.85 87 GLU A CA 1
ATOM 603 C C . GLU A 1 87 ? -2.926 52.299 8.225 1.00 13.65 87 GLU A C 1
ATOM 604 O O . GLU A 1 87 ? -2.877 51.093 8.492 1.00 12.46 87 GLU A O 1
ATOM 610 N N . ASN A 1 88 ? -3.488 52.764 7.111 1.00 16.09 88 ASN A N 1
ATOM 611 C CA . ASN A 1 88 ? -4.231 51.861 6.245 1.00 18.96 88 ASN A CA 1
ATOM 612 C C . ASN A 1 88 ? -3.302 50.863 5.571 1.00 18.27 88 ASN A C 1
ATOM 613 O O . ASN A 1 88 ? -3.654 49.686 5.432 1.00 22.69 88 ASN A O 1
ATOM 618 N N . MET A 1 89 ? -2.098 51.299 5.182 1.00 16.53 89 MET A N 1
ATOM 619 C CA . MET A 1 89 ? -1.145 50.370 4.577 1.00 16.90 89 MET A CA 1
ATOM 620 C C . MET A 1 89 ? -0.748 49.283 5.566 1.00 17.82 89 MET A C 1
ATOM 621 O O . MET A 1 89 ? -0.600 48.114 5.186 1.00 20.27 89 MET A O 1
ATOM 626 N N . TRP A 1 90 ? -0.582 49.645 6.842 1.00 11.34 90 TRP A N 1
ATOM 627 C CA . TRP A 1 90 ? -0.159 48.666 7.834 1.00 14.22 90 TRP A CA 1
ATOM 628 C C . TRP A 1 90 ? -1.311 47.850 8.403 1.00 18.08 90 TRP A C 1
ATOM 629 O O . TRP A 1 90 ? -1.069 46.758 8.929 1.00 19.96 90 TRP A O 1
ATOM 640 N N . SER A 1 91 ? -2.555 48.322 8.280 1.00 22.11 91 SER A N 1
ATOM 641 C CA . SER A 1 91 ? -3.691 47.422 8.471 1.00 17.00 91 SER A CA 1
ATOM 642 C C . SER A 1 91 ? -3.758 46.403 7.339 1.00 15.06 91 SER A C 1
ATOM 643 O O . SER A 1 91 ? -3.970 45.209 7.576 1.00 20.70 91 SER A O 1
ATOM 646 N N . TYR A 1 92 ? -3.567 46.857 6.096 1.00 18.24 92 TYR A N 1
ATOM 647 C CA . TYR A 1 92 ? -3.498 45.923 4.976 1.00 24.65 92 TYR A CA 1
ATOM 648 C C . TYR A 1 92 ? -2.386 44.902 5.185 1.00 23.97 92 TYR A C 1
ATOM 649 O O . TYR A 1 92 ? -2.582 43.699 4.982 1.00 24.49 92 TYR A O 1
ATOM 658 N N . ALA A 1 93 ? -1.205 45.368 5.597 1.00 21.64 93 ALA A N 1
ATOM 659 C CA . ALA A 1 93 ? -0.096 44.452 5.827 1.00 18.13 93 ALA A CA 1
ATOM 660 C C . ALA A 1 93 ? -0.456 43.416 6.877 1.00 19.43 93 ALA A C 1
ATOM 661 O O . ALA A 1 93 ? -0.152 42.229 6.718 1.00 18.89 93 ALA A O 1
ATOM 663 N N . ARG A 1 94 ? -1.097 43.848 7.966 1.00 22.32 94 ARG A N 1
ATOM 664 C CA . ARG A 1 94 ? -1.516 42.904 8.998 1.00 22.53 94 ARG A CA 1
ATOM 665 C C . ARG A 1 94 ? -2.439 41.840 8.419 1.00 25.01 94 ARG A C 1
ATOM 666 O O . ARG A 1 94 ? -2.388 40.671 8.826 1.00 21.01 94 ARG A O 1
ATOM 674 N N . GLU A 1 95 ? -3.272 42.226 7.447 1.00 18.70 95 GLU A N 1
ATOM 675 C CA . GLU A 1 95 ? -4.237 41.300 6.865 1.00 25.68 95 GLU A CA 1
ATOM 676 C C . GLU A 1 95 ? -3.548 40.207 6.058 1.00 24.92 95 GLU A C 1
ATOM 677 O O . GLU A 1 95 ? -3.856 39.020 6.213 1.00 29.31 95 GLU A O 1
ATOM 683 N N . VAL A 1 96 ? -2.600 40.586 5.201 1.00 26.81 96 VAL A N 1
ATOM 684 C CA . VAL A 1 96 ? -2.006 39.669 4.233 1.00 24.88 96 VAL A CA 1
ATOM 685 C C . VAL A 1 96 ? -0.653 39.140 4.679 1.00 23.13 96 VAL A C 1
ATOM 686 O O . VAL A 1 96 ? 0.008 38.450 3.906 1.00 26.32 96 VAL A O 1
ATOM 690 N N . GLN A 1 97 ? -0.235 39.431 5.910 1.00 20.25 97 GLN A N 1
ATOM 691 C CA . GLN A 1 97 ? 1.128 39.123 6.323 1.00 26.61 97 GLN A CA 1
ATOM 692 C C . GLN A 1 97 ? 1.447 37.642 6.181 1.00 24.60 97 GLN A C 1
ATOM 693 O O . GLN A 1 97 ? 2.601 37.286 5.926 1.00 23.26 97 GLN A O 1
ATOM 699 N N . ASP A 1 98 ? 0.455 36.765 6.345 1.00 25.47 98 ASP A N 1
ATOM 700 C CA . ASP A 1 98 ? 0.726 35.335 6.287 1.00 25.55 98 ASP A CA 1
ATOM 701 C C . ASP A 1 98 ? 1.026 34.853 4.875 1.00 23.51 98 ASP A C 1
ATOM 702 O O . ASP A 1 98 ? 1.518 33.734 4.713 1.00 27.22 98 ASP A O 1
ATOM 707 N N . GLN A 1 99 ? 0.741 35.660 3.855 1.00 23.94 99 GLN A N 1
ATOM 708 C CA . GLN A 1 99 ? 1.001 35.289 2.469 1.00 24.30 99 GLN A CA 1
ATOM 709 C C . GLN A 1 99 ? 2.403 35.672 2.000 1.00 28.22 99 GLN A C 1
ATOM 710 O O . GLN A 1 99 ? 2.693 35.557 0.804 1.00 25.39 99 GLN A O 1
ATOM 716 N N . PHE A 1 100 ? 3.274 36.119 2.910 1.00 21.95 100 PHE A N 1
ATOM 717 C CA . PHE A 1 100 ? 4.601 36.605 2.560 1.00 17.74 100 PHE A CA 1
ATOM 718 C C . PHE A 1 100 ? 5.623 36.114 3.571 1.00 19.37 100 PHE A C 1
ATOM 719 O O . PHE A 1 100 ? 5.299 35.838 4.730 1.00 22.81 100 PHE A O 1
ATOM 727 N N . ASP A 1 101 ? 6.868 36.025 3.120 1.00 21.28 101 ASP A N 1
ATOM 728 C CA . ASP A 1 101 ? 7.944 35.587 3.990 1.00 18.69 101 ASP A CA 1
ATOM 729 C C . ASP A 1 101 ? 8.534 36.718 4.813 1.00 18.10 101 ASP A C 1
ATOM 730 O O . ASP A 1 101 ? 9.103 36.461 5.878 1.00 21.23 101 ASP A O 1
ATOM 735 N N . LEU A 1 102 ? 8.394 37.959 4.362 1.00 17.46 102 LEU A N 1
ATOM 736 C CA . LEU A 1 102 ? 9.025 39.071 5.054 1.00 22.15 102 LEU A CA 1
ATOM 737 C C . LEU A 1 102 ? 8.424 40.371 4.546 1.00 13.49 102 LEU A C 1
ATOM 738 O O . LEU A 1 102 ? 8.049 40.470 3.375 1.00 20.06 102 LEU A O 1
ATOM 743 N N . LEU A 1 103 ? 8.331 41.353 5.435 1.00 11.95 103 LEU A N 1
ATOM 744 C CA . LEU A 1 103 ? 7.848 42.687 5.108 1.00 15.99 103 LEU A CA 1
ATOM 745 C C . LEU A 1 103 ? 9.003 43.675 5.188 1.00 12.56 103 LEU A C 1
ATOM 746 O O . LEU A 1 103 ? 9.772 43.664 6.155 1.00 11.42 103 LEU A O 1
ATOM 751 N N . PHE A 1 104 ? 9.119 44.524 4.166 1.00 14.27 104 PHE A N 1
ATOM 752 C CA . PHE A 1 104 ? 10.232 45.458 4.017 1.00 17.73 104 PHE A CA 1
ATOM 753 C C . PHE A 1 104 ? 9.688 46.880 4.070 1.00 15.01 104 PHE A C 1
ATOM 754 O O . PHE A 1 104 ? 9.086 47.348 3.101 1.00 15.12 104 PHE A O 1
ATOM 762 N N . ASN A 1 105 ? 9.901 47.576 5.184 1.00 11.75 105 ASN A N 1
ATOM 763 C CA . ASN A 1 105 ? 9.325 48.906 5.375 1.00 12.61 105 ASN A CA 1
ATOM 764 C C . ASN A 1 105 ? 10.294 50.020 4.983 1.00 15.97 105 ASN A C 1
ATOM 765 O O . ASN A 1 105 ? 11.454 50.035 5.409 1.00 12.49 105 ASN A O 1
ATOM 770 N N . PHE A 1 106 ? 9.785 50.982 4.208 1.00 15.91 106 PHE A N 1
ATOM 771 C CA . PHE A 1 106 ? 10.537 52.154 3.780 1.00 22.00 106 PHE A CA 1
ATOM 772 C C . PHE A 1 106 ? 10.098 53.448 4.457 1.00 27.56 106 PHE A C 1
ATOM 773 O O . PHE A 1 106 ? 10.765 54.472 4.275 1.00 21.37 106 PHE A O 1
ATOM 781 N N . ALA A 1 107 ? 9.015 53.439 5.235 1.00 21.37 107 ALA A N 1
ATOM 782 C CA . ALA A 1 107 ? 8.508 54.681 5.808 1.00 15.86 107 ALA A CA 1
ATOM 783 C C . ALA A 1 107 ? 9.352 55.116 7.002 1.00 15.44 107 ALA A C 1
ATOM 784 O O . ALA A 1 107 ? 9.598 54.327 7.921 1.00 19.13 107 ALA A O 1
ATOM 786 N N . TYR A 1 108 ? 9.778 56.382 6.992 1.00 18.36 108 TYR A N 1
ATOM 787 C CA . TYR A 1 108 ? 10.550 56.967 8.088 1.00 14.39 108 TYR A CA 1
ATOM 788 C C . TYR A 1 108 ? 9.556 57.499 9.129 1.00 16.43 108 TYR A C 1
ATOM 789 O O . TYR A 1 108 ? 9.314 58.698 9.255 1.00 18.27 108 TYR A O 1
ATOM 798 N N . ASP A 1 109 ? 8.976 56.567 9.899 1.00 13.05 109 ASP A N 1
ATOM 799 C CA . ASP A 1 109 ? 7.796 56.873 10.709 1.00 17.71 109 ASP A CA 1
ATOM 800 C C . ASP A 1 109 ? 7.734 56.018 11.972 1.00 15.34 109 ASP A C 1
ATOM 801 O O . ASP A 1 109 ? 8.108 54.841 11.965 1.00 11.59 109 ASP A O 1
ATOM 806 N N . TRP A 1 110 ? 7.180 56.612 13.038 1.00 14.54 110 TRP A N 1
ATOM 807 C CA . TRP A 1 110 ? 7.043 55.923 14.323 1.00 13.43 110 TRP A CA 1
ATOM 808 C C . TRP A 1 110 ? 6.229 54.635 14.209 1.00 12.67 110 TRP A C 1
ATOM 809 O O . TRP A 1 110 ? 6.599 53.613 14.795 1.00 9.69 110 TRP A O 1
ATOM 820 N N . LEU A 1 111 ? 5.114 54.665 13.472 1.00 11.21 111 LEU A N 1
ATOM 821 C CA . LEU A 1 111 ? 4.159 53.557 13.518 1.00 12.86 111 LEU A CA 1
ATOM 822 C C . LEU A 1 111 ? 4.748 52.224 13.069 1.00 15.21 111 LEU A C 1
ATOM 823 O O . LEU A 1 111 ? 4.630 51.237 13.822 1.00 12.39 111 LEU A O 1
ATOM 828 N N . PRO A 1 112 ? 5.338 52.099 11.870 1.00 14.43 112 PRO A N 1
ATOM 829 C CA . PRO A 1 112 ? 5.876 50.787 11.459 1.00 11.98 112 PRO A CA 1
ATOM 830 C C . PRO A 1 112 ? 6.879 50.234 12.446 1.00 13.16 112 PRO A C 1
ATOM 831 O O . PRO A 1 112 ? 6.887 49.026 12.716 1.00 16.02 112 PRO A O 1
ATOM 835 N N . LEU A 1 113 ? 7.737 51.093 12.992 1.00 9.50 113 LEU A N 1
ATOM 836 C CA . LEU A 1 113 ? 8.657 50.648 14.027 1.00 15.88 113 LEU A CA 1
ATOM 837 C C . LEU A 1 113 ? 7.898 50.149 15.248 1.00 15.02 113 LEU A C 1
ATOM 838 O O . LEU A 1 113 ? 8.262 49.129 15.845 1.00 14.68 113 LEU A O 1
ATOM 843 N N . TYR A 1 114 ? 6.837 50.854 15.634 1.00 10.58 114 TYR A N 1
ATOM 844 C CA . TYR A 1 114 ? 6.076 50.428 16.800 1.00 19.15 114 TYR A CA 1
ATOM 845 C C . TYR A 1 114 ? 5.358 49.111 16.533 1.00 13.86 114 TYR A C 1
ATOM 846 O O . TYR A 1 114 ? 5.298 48.242 17.409 1.00 12.26 114 TYR A O 1
ATOM 855 N N . LEU A 1 115 ? 4.828 48.934 15.327 1.00 11.65 115 LEU A N 1
ATOM 856 C CA . LEU A 1 115 ? 4.082 47.722 15.027 1.00 12.98 115 LEU A CA 1
ATOM 857 C C . LEU A 1 115 ? 4.959 46.484 14.906 1.00 22.65 115 LEU A C 1
ATOM 858 O O . LEU A 1 115 ? 4.413 45.374 14.969 1.00 20.03 115 LEU A O 1
ATOM 863 N N . THR A 1 116 ? 6.282 46.650 14.761 1.00 17.39 116 THR A N 1
ATOM 864 C CA . THR A 1 116 ? 7.143 45.538 14.373 1.00 14.85 116 THR A CA 1
ATOM 865 C C . THR A 1 116 ? 6.873 44.291 15.203 1.00 13.64 116 THR A C 1
ATOM 866 O O . THR A 1 116 ? 6.620 43.230 14.613 1.00 13.41 116 THR A O 1
ATOM 870 N N . PRO A 1 117 ? 6.924 44.339 16.545 1.00 13.77 117 PRO A N 1
ATOM 871 C CA . PRO A 1 117 ? 6.724 43.096 17.310 1.00 13.17 117 PRO A CA 1
ATOM 872 C C . PRO A 1 117 ? 5.281 42.619 17.361 1.00 18.23 117 PRO A C 1
ATOM 873 O O . PRO A 1 117 ? 5.058 41.442 17.663 1.00 18.46 117 PRO A O 1
ATOM 877 N N . PHE A 1 118 ? 4.299 43.471 17.048 1.00 17.83 118 PHE A N 1
ATOM 878 C CA . PHE A 1 118 ? 2.913 43.018 16.970 1.00 15.53 118 PHE A CA 1
ATOM 879 C C . PHE A 1 118 ? 2.662 42.105 15.776 1.00 17.91 118 PHE A C 1
ATOM 880 O O . PHE A 1 118 ? 1.641 41.409 15.754 1.00 23.60 118 PHE A O 1
ATOM 888 N N . PHE A 1 119 ? 3.551 42.099 14.786 1.00 17.88 119 PHE A N 1
ATOM 889 C CA . PHE A 1 119 ? 3.433 41.181 13.667 1.00 16.77 119 PHE A CA 1
ATOM 890 C C . PHE A 1 119 ? 4.008 39.820 14.043 1.00 16.68 119 PHE A C 1
ATOM 891 O O . PHE A 1 119 ? 4.763 39.684 15.009 1.00 19.59 119 PHE A O 1
ATOM 899 N N . HIS A 1 120 ? 3.637 38.802 13.266 1.00 15.71 120 HIS A N 1
ATOM 900 C CA . HIS A 1 120 ? 4.223 37.471 13.389 1.00 18.45 120 HIS A CA 1
ATOM 901 C C . HIS A 1 120 ? 4.909 37.051 12.093 1.00 25.87 120 HIS A C 1
ATOM 902 O O . HIS A 1 120 ? 4.822 35.904 11.654 1.00 22.44 120 HIS A O 1
ATOM 909 N N . ARG A 1 121 ? 5.593 38.002 11.470 1.00 23.79 121 ARG A N 1
ATOM 910 C CA . ARG A 1 121 ? 6.402 37.828 10.278 1.00 21.55 121 ARG A CA 1
ATOM 911 C C . ARG A 1 121 ? 7.615 38.733 10.411 1.00 23.33 121 ARG A C 1
ATOM 912 O O . ARG A 1 121 ? 7.516 39.813 11.002 1.00 19.45 121 ARG A O 1
ATOM 920 N N . PRO A 1 122 ? 8.776 38.308 9.920 1.00 18.71 122 PRO A N 1
ATOM 921 C CA . PRO A 1 122 ? 9.947 39.188 9.985 1.00 20.80 122 PRO A CA 1
ATOM 922 C C . PRO A 1 122 ? 9.699 40.471 9.211 1.00 16.20 122 PRO A C 1
ATOM 923 O O . PRO A 1 122 ? 9.184 40.454 8.092 1.00 18.10 122 PRO A O 1
ATOM 927 N N . ILE A 1 123 ? 10.069 41.592 9.826 1.00 16.24 123 ILE A N 1
ATOM 928 C CA . ILE A 1 123 ? 9.975 42.907 9.205 1.00 15.08 123 ILE A CA 1
ATOM 929 C C . ILE A 1 123 ? 11.374 43.501 9.143 1.00 14.60 123 ILE A C 1
ATOM 930 O O . ILE A 1 123 ? 12.061 43.609 10.166 1.00 9.93 123 ILE A O 1
ATOM 935 N N . ALA A 1 124 ? 11.800 43.865 7.947 1.00 14.30 124 ALA A N 1
ATOM 936 C CA . ALA A 1 124 ? 13.034 44.605 7.764 1.00 15.24 124 ALA A CA 1
ATOM 937 C C . ALA A 1 124 ? 12.702 46.068 7.505 1.00 16.39 124 ALA A C 1
ATOM 938 O O . ALA A 1 124 ? 11.683 46.393 6.889 1.00 12.90 124 ALA A O 1
ATOM 940 N N . HIS A 1 125 ? 13.560 46.951 8.005 1.00 16.06 125 HIS A N 1
ATOM 941 C CA . HIS A 1 125 ? 13.366 48.388 7.889 1.00 15.33 125 HIS A CA 1
ATOM 942 C C . HIS A 1 125 ? 14.497 48.995 7.073 1.00 22.04 125 HIS A C 1
ATOM 943 O O . HIS A 1 125 ? 15.677 48.725 7.334 1.00 18.11 125 HIS A O 1
ATOM 950 N N . TRP A 1 126 ? 14.130 49.813 6.090 1.00 19.17 126 TRP A N 1
ATOM 951 C CA . TRP A 1 126 ? 15.071 50.674 5.391 1.00 14.56 126 TRP A CA 1
ATOM 952 C C . TRP A 1 126 ? 14.907 52.091 5.928 1.00 17.59 126 TRP A C 1
ATOM 953 O O . TRP A 1 126 ? 13.920 52.760 5.619 1.00 17.10 126 TRP A O 1
ATOM 964 N N . ILE A 1 127 ? 15.868 52.547 6.729 1.00 18.67 127 ILE A N 1
ATOM 965 C CA . ILE A 1 127 ? 15.894 53.936 7.185 1.00 13.03 127 ILE A CA 1
ATOM 966 C C . ILE A 1 127 ? 16.599 54.766 6.116 1.00 18.80 127 ILE A C 1
ATOM 967 O O . ILE A 1 127 ? 17.770 54.529 5.806 1.00 17.02 127 ILE A O 1
ATOM 972 N N . SER A 1 128 ? 15.884 55.723 5.525 1.00 12.70 128 SER A N 1
ATOM 973 C CA . SER A 1 128 ? 16.434 56.421 4.369 1.00 22.72 128 SER A CA 1
ATOM 974 C C . SER A 1 128 ? 17.184 57.703 4.718 1.00 24.46 128 SER A C 1
ATOM 975 O O . SER A 1 128 ? 17.869 58.251 3.848 1.00 18.04 128 SER A O 1
ATOM 978 N N . MET A 1 129 ? 17.093 58.185 5.957 1.00 17.47 129 MET A N 1
ATOM 979 C CA . MET A 1 129 ? 17.651 59.479 6.323 1.00 19.78 129 MET A CA 1
ATOM 980 C C . MET A 1 129 ? 18.388 59.388 7.651 1.00 16.89 129 MET A C 1
ATOM 981 O O . MET A 1 129 ? 18.191 58.460 8.439 1.00 17.85 129 MET A O 1
ATOM 986 N N . SER A 1 130 ? 19.261 60.369 7.874 1.00 19.23 130 SER A N 1
ATOM 987 C CA . SER A 1 130 ? 19.881 60.554 9.176 1.00 19.55 130 SER A CA 1
ATOM 988 C C . SER A 1 130 ? 18.814 60.807 10.231 1.00 17.47 130 SER A C 1
ATOM 989 O O . SER A 1 130 ? 17.664 61.133 9.927 1.00 18.71 130 SER A O 1
ATOM 992 N N . SER A 1 131 ? 19.215 60.646 11.490 1.00 14.81 131 SER A N 1
ATOM 993 C CA . SER A 1 131 ? 18.340 60.911 12.626 1.00 18.61 131 SER A CA 1
ATOM 994 C C . SER A 1 131 ? 17.846 62.353 12.583 1.00 16.56 131 SER A C 1
ATOM 995 O O . SER A 1 131 ? 18.638 63.291 12.711 1.00 20.05 131 SER A O 1
ATOM 998 N N . LEU A 1 132 ? 16.543 62.540 12.398 1.00 17.42 132 LEU A N 1
ATOM 999 C CA . LEU A 1 132 ? 15.957 63.870 12.304 1.00 17.59 132 LEU A CA 1
ATOM 1000 C C . LEU A 1 132 ? 15.129 64.254 13.521 1.00 21.05 132 LEU A C 1
ATOM 1001 O O . LEU A 1 132 ? 14.631 65.387 13.582 1.00 23.27 132 LEU A O 1
ATOM 1006 N N . SER A 1 133 ? 14.934 63.344 14.470 1.00 17.40 133 SER A N 1
ATOM 1007 C CA . SER A 1 133 ? 14.100 63.653 15.622 1.00 19.04 133 SER A CA 1
ATOM 1008 C C . SER A 1 133 ? 14.485 62.743 16.768 1.00 18.56 133 SER A C 1
ATOM 1009 O O . SER A 1 133 ? 14.935 61.615 16.537 1.00 20.04 133 SER A O 1
ATOM 1012 N N . PRO A 1 134 ? 14.301 63.186 18.009 1.00 24.44 134 PRO A N 1
ATOM 1013 C CA . PRO A 1 134 ? 14.425 62.250 19.133 1.00 22.74 134 PRO A CA 1
ATOM 1014 C C . PRO A 1 134 ? 13.378 61.142 19.115 1.00 14.49 134 PRO A C 1
ATOM 1015 O O . PRO A 1 134 ? 13.647 60.066 19.657 1.00 15.26 134 PRO A O 1
ATOM 1019 N N . VAL A 1 135 ? 12.209 61.349 18.500 1.00 17.13 135 VAL A N 1
ATOM 1020 C CA . VAL A 1 135 ? 11.202 60.285 18.464 1.00 16.94 135 VAL A CA 1
ATOM 1021 C C . VAL A 1 135 ? 11.663 59.133 17.574 1.00 16.95 135 VAL A C 1
ATOM 1022 O O . VAL A 1 135 ? 11.598 57.963 17.971 1.00 18.01 135 VAL A O 1
ATOM 1026 N N . ILE A 1 136 ? 12.124 59.440 16.354 1.00 15.00 136 ILE A N 1
ATOM 1027 C CA . ILE A 1 136 ? 12.551 58.381 15.442 1.00 13.19 136 ILE A CA 1
ATOM 1028 C C . ILE A 1 136 ? 13.830 57.735 15.947 1.00 10.84 136 ILE A C 1
ATOM 1029 O O . ILE A 1 136 ? 14.022 56.525 15.807 1.00 15.12 136 ILE A O 1
ATOM 1034 N N . ASP A 1 137 ? 14.711 58.526 16.560 1.00 13.42 137 ASP A N 1
ATOM 1035 C CA . ASP A 1 137 ? 15.921 57.987 17.171 1.00 11.33 137 ASP A CA 1
ATOM 1036 C C . ASP A 1 137 ? 15.583 57.008 18.289 1.00 17.95 137 ASP A C 1
ATOM 1037 O O . ASP A 1 137 ? 16.178 55.929 18.385 1.00 21.19 137 ASP A O 1
ATOM 1042 N N . ALA A 1 138 ? 14.628 57.370 19.152 1.00 14.83 138 ALA A N 1
ATOM 1043 C CA . ALA A 1 138 ? 14.254 56.481 20.248 1.00 12.07 138 ALA A CA 1
ATOM 1044 C C . ALA A 1 138 ? 13.593 55.206 19.736 1.00 11.05 138 ALA A C 1
ATOM 1045 O O . ALA A 1 138 ? 13.822 54.120 20.279 1.00 16.89 138 ALA A O 1
ATOM 1047 N N . MET A 1 139 ? 12.758 55.315 18.703 1.00 10.93 139 MET A N 1
ATOM 1048 C CA . MET A 1 139 ? 12.102 54.128 18.164 1.00 12.39 139 MET A CA 1
ATOM 1049 C C . MET A 1 139 ? 13.108 53.195 17.502 1.00 12.30 139 MET A C 1
ATOM 1050 O O . MET A 1 139 ? 13.009 51.970 17.636 1.00 15.06 139 MET A O 1
ATOM 1055 N N . VAL A 1 140 ? 14.080 53.755 16.779 1.00 15.47 140 VAL A N 1
ATOM 1056 C CA . VAL A 1 140 ? 15.119 52.926 16.176 1.00 14.47 140 VAL A CA 1
ATOM 1057 C C . VAL A 1 140 ? 15.854 52.139 17.252 1.00 13.26 140 VAL A C 1
ATOM 1058 O O . VAL A 1 140 ? 16.090 50.934 17.107 1.00 11.56 140 VAL A O 1
ATOM 1062 N N . SER A 1 141 ? 16.191 52.796 18.367 1.00 14.91 141 SER A N 1
ATOM 1063 C CA . SER A 1 141 ? 16.845 52.101 19.476 1.00 14.82 141 SER A CA 1
ATOM 1064 C C . SER A 1 141 ? 15.988 50.958 20.001 1.00 18.32 141 SER A C 1
ATOM 1065 O O . SER A 1 141 ? 16.466 49.826 20.152 1.00 17.09 141 SER A O 1
ATOM 1068 N N . LYS A 1 142 ? 14.717 51.239 20.298 1.00 19.25 142 LYS A N 1
ATOM 1069 C CA . LYS A 1 142 ? 13.850 50.216 20.874 1.00 17.42 142 LYS A CA 1
ATOM 1070 C C . LYS A 1 142 ? 13.637 49.061 19.907 1.00 10.20 142 LYS A C 1
ATOM 1071 O O . LYS A 1 142 ? 13.640 47.899 20.319 1.00 14.11 142 LYS A O 1
ATOM 1077 N N . THR A 1 143 ? 13.455 49.351 18.618 1.00 12.64 143 THR A N 1
ATOM 1078 C CA . THR A 1 143 ? 13.152 48.260 17.701 1.00 14.73 143 THR A CA 1
ATOM 1079 C C . THR A 1 143 ? 14.382 47.403 17.408 1.00 15.36 143 THR A C 1
ATOM 1080 O O . THR A 1 143 ? 14.272 46.174 17.363 1.00 20.69 143 THR A O 1
ATOM 1084 N N . VAL A 1 144 ? 15.565 48.002 17.229 1.00 12.84 144 VAL A N 1
ATOM 1085 C CA . VAL A 1 144 ? 16.712 47.140 16.926 1.00 17.64 144 VAL A CA 1
ATOM 1086 C C . VAL A 1 144 ? 17.077 46.282 18.129 1.00 16.46 144 VAL A C 1
ATOM 1087 O O . VAL A 1 144 ? 17.581 45.163 17.965 1.00 19.04 144 VAL A O 1
ATOM 1091 N N . LYS A 1 145 ? 16.833 46.773 19.348 1.00 21.01 145 LYS A N 1
ATOM 1092 C CA . LYS A 1 145 ? 17.070 45.943 20.524 1.00 19.38 145 LYS A CA 1
ATOM 1093 C C . LYS A 1 145 ? 16.126 44.746 20.547 1.00 21.23 145 LYS A C 1
ATOM 1094 O O . LYS A 1 145 ? 16.508 43.654 20.982 1.00 25.81 145 LYS A O 1
ATOM 1100 N N . LEU A 1 146 ? 14.893 44.929 20.072 1.00 21.15 146 LEU A N 1
ATOM 1101 C CA . LEU A 1 146 ? 13.937 43.829 19.991 1.00 20.65 146 LEU A CA 1
ATOM 1102 C C . LEU A 1 146 ? 14.201 42.923 18.801 1.00 24.57 146 LEU A C 1
ATOM 1103 O O . LEU A 1 146 ? 13.911 41.723 18.867 1.00 26.26 146 LEU A O 1
ATOM 1108 N N . CYS A 1 147 ? 14.714 43.487 17.707 1.00 23.15 147 CYS A N 1
ATOM 1109 C CA . CYS A 1 147 ? 14.878 42.779 16.436 1.00 19.87 147 CYS A CA 1
ATOM 1110 C C . CYS A 1 147 ? 16.248 43.108 15.872 1.00 20.22 147 CYS A C 1
ATOM 1111 O O . CYS A 1 147 ? 16.368 43.816 14.864 1.00 21.32 147 CYS A O 1
ATOM 1114 N N . PRO A 1 148 ? 17.313 42.612 16.501 1.00 14.91 148 PRO A N 1
ATOM 1115 C CA . PRO A 1 148 ? 18.661 42.929 16.021 1.00 18.49 148 PRO A CA 1
ATOM 1116 C C . PRO A 1 148 ? 18.815 42.611 14.541 1.00 17.35 148 PRO A C 1
ATOM 1117 O O . PRO A 1 148 ? 18.229 41.660 14.018 1.00 14.54 148 PRO A O 1
ATOM 1121 N N . GLN A 1 149 ? 19.587 43.446 13.857 1.00 16.45 149 GLN A N 1
ATOM 1122 C CA . GLN A 1 149 ? 19.899 43.262 12.446 1.00 20.38 149 GLN A CA 1
ATOM 1123 C C . GLN A 1 149 ? 18.693 43.450 11.530 1.00 17.87 149 GLN A C 1
ATOM 1124 O O . GLN A 1 149 ? 18.761 43.085 10.351 1.00 24.26 149 GLN A O 1
ATOM 1130 N N . ALA A 1 150 ? 17.584 44.011 12.021 1.00 17.54 150 ALA A N 1
ATOM 1131 C CA . ALA A 1 150 ? 16.407 44.199 11.177 1.00 18.22 150 ALA A CA 1
ATOM 1132 C C . ALA A 1 150 ? 16.304 45.596 10.575 1.00 17.40 150 ALA A C 1
ATOM 1133 O O . ALA A 1 150 ? 15.446 45.821 9.712 1.00 17.52 150 ALA A O 1
ATOM 1135 N N . ILE A 1 151 ? 17.144 46.535 11.002 1.00 16.87 151 ILE A N 1
ATOM 1136 C CA . ILE A 1 151 ? 17.102 47.908 10.513 1.00 19.29 151 ILE A CA 1
ATOM 1137 C C . ILE A 1 151 ? 18.398 48.201 9.771 1.00 13.19 151 ILE A C 1
ATOM 1138 O O . ILE A 1 151 ? 19.490 47.938 10.289 1.00 11.11 151 ILE A O 1
ATOM 1143 N N . ALA A 1 152 ? 18.278 48.767 8.572 1.00 11.79 152 ALA A N 1
ATOM 1144 C CA . ALA A 1 152 ? 19.426 49.082 7.737 1.00 15.17 152 ALA A CA 1
ATOM 1145 C C . ALA A 1 152 ? 19.422 50.551 7.325 1.00 19.74 152 ALA A C 1
ATOM 1146 O O . ALA A 1 152 ? 18.376 51.208 7.286 1.00 14.09 152 ALA A O 1
ATOM 1148 N N . VAL A 1 153 ? 20.622 51.058 7.017 1.00 21.14 153 VAL A N 1
ATOM 1149 C CA . VAL A 1 153 ? 20.826 52.419 6.539 1.00 21.24 153 VAL A CA 1
ATOM 1150 C C . VAL A 1 153 ? 21.759 52.383 5.328 1.00 23.07 153 VAL A C 1
ATOM 1151 O O . VAL A 1 153 ? 22.353 51.357 4.999 1.00 20.10 153 VAL A O 1
ATOM 1155 N N . ASN A 1 154 ? 21.861 53.530 4.651 1.00 24.97 154 ASN A N 1
ATOM 1156 C CA . ASN A 1 154 ? 22.717 53.642 3.471 1.00 16.30 154 ASN A CA 1
ATOM 1157 C C . ASN A 1 154 ? 24.185 53.506 3.844 1.00 21.82 154 ASN A C 1
ATOM 1158 O O . ASN A 1 154 ? 24.911 52.671 3.295 1.00 17.93 154 ASN A O 1
ATOM 1163 N N . THR A 1 155 ? 24.642 54.341 4.767 1.00 24.87 155 THR A N 1
ATOM 1164 C CA . THR A 1 155 ? 26.056 54.541 5.010 1.00 21.69 155 THR A CA 1
ATOM 1165 C C . THR A 1 155 ? 26.328 54.490 6.503 1.00 20.26 155 THR A C 1
ATOM 1166 O O . THR A 1 155 ? 25.419 54.534 7.334 1.00 21.39 155 THR A O 1
ATOM 1170 N N . ARG A 1 156 ? 27.610 54.373 6.831 1.00 20.04 156 ARG A N 1
ATOM 1171 C CA . ARG A 1 156 ? 28.024 54.454 8.221 1.00 16.26 156 ARG A CA 1
ATOM 1172 C C . ARG A 1 156 ? 27.856 55.866 8.767 1.00 22.35 156 ARG A C 1
ATOM 1173 O O . ARG A 1 156 ? 27.534 56.041 9.948 1.00 16.85 156 ARG A O 1
ATOM 1181 N N . ALA A 1 157 ? 28.071 56.882 7.929 1.00 18.41 157 ALA A N 1
ATOM 1182 C CA . ALA A 1 157 ? 27.816 58.250 8.362 1.00 17.28 157 ALA A CA 1
ATOM 1183 C C . ALA A 1 157 ? 26.369 58.434 8.794 1.00 18.87 157 ALA A C 1
ATOM 1184 O O . ALA A 1 157 ? 26.089 59.178 9.739 1.00 21.63 157 ALA A O 1
ATOM 1186 N N . CYS A 1 158 ? 25.438 57.752 8.123 1.00 16.50 158 CYS A N 1
ATOM 1187 C CA . CYS A 1 158 ? 24.039 57.794 8.533 1.00 15.90 158 CYS A CA 1
ATOM 1188 C C . CYS A 1 158 ? 23.838 57.082 9.863 1.00 17.60 158 CYS A C 1
ATOM 1189 O O . CYS A 1 158 ? 23.201 57.617 10.774 1.00 18.68 158 CYS A O 1
ATOM 1192 N N . ALA A 1 159 ? 24.379 55.871 9.995 1.00 18.40 159 ALA A N 1
ATOM 1193 C CA . ALA A 1 159 ? 24.229 55.129 11.242 1.00 19.99 159 ALA A CA 1
ATOM 1194 C C . ALA A 1 159 ? 24.797 55.895 12.429 1.00 18.40 159 ALA A C 1
ATOM 1195 O O . ALA A 1 159 ? 24.350 55.698 13.564 1.00 20.56 159 ALA A O 1
ATOM 1197 N N . ASP A 1 160 ? 25.777 56.769 12.191 1.00 22.01 160 ASP A N 1
ATOM 1198 C CA . ASP A 1 160 ? 26.385 57.513 13.291 1.00 21.93 160 ASP A CA 1
ATOM 1199 C C . ASP A 1 160 ? 25.436 58.552 13.872 1.00 21.67 160 ASP A C 1
ATOM 1200 O O . ASP A 1 160 ? 25.586 58.938 15.038 1.00 25.56 160 ASP A O 1
ATOM 1205 N N . THR A 1 161 ? 24.469 59.028 13.082 1.00 19.45 161 THR A N 1
ATOM 1206 C CA . THR A 1 161 ? 23.544 60.037 13.584 1.00 12.33 161 THR A CA 1
ATOM 1207 C C . THR A 1 161 ? 22.593 59.466 14.626 1.00 20.08 161 THR A C 1
ATOM 1208 O O . THR A 1 161 ? 21.957 60.233 15.356 1.00 25.26 161 THR A O 1
ATOM 1212 N N . PHE A 1 162 ? 22.476 58.142 14.706 1.00 22.12 162 PHE A N 1
ATOM 1213 C CA . PHE A 1 162 ? 21.548 57.498 15.622 1.00 13.87 162 PHE A CA 1
ATOM 1214 C C . PHE A 1 162 ? 22.267 57.113 16.903 1.00 18.65 162 PHE A C 1
ATOM 1215 O O . PHE A 1 162 ? 23.439 56.726 16.878 1.00 21.93 162 PHE A O 1
ATOM 1223 N N . SER A 1 163 ? 21.553 57.233 18.026 1.00 15.39 163 SER A N 1
ATOM 1224 C CA . SER A 1 163 ? 22.161 56.969 19.322 1.00 16.55 163 SER A CA 1
ATOM 1225 C C . SER A 1 163 ? 22.691 55.548 19.418 1.00 21.53 163 SER A C 1
ATOM 1226 O O . SER A 1 163 ? 23.674 55.301 20.124 1.00 25.61 163 SER A O 1
ATOM 1229 N N . ASP A 1 164 ? 22.055 54.601 18.734 1.00 21.14 164 ASP A N 1
ATOM 1230 C CA . ASP A 1 164 ? 22.486 53.210 18.736 1.00 15.98 164 ASP A CA 1
ATOM 1231 C C . ASP A 1 164 ? 22.838 52.753 17.325 1.00 15.14 164 ASP A C 1
ATOM 1232 O O . ASP A 1 164 ? 22.597 51.600 16.945 1.00 13.83 164 ASP A O 1
ATOM 1237 N N . GLY A 1 165 ? 23.413 53.662 16.527 1.00 14.71 165 GLY A N 1
ATOM 1238 C CA . GLY A 1 165 ? 23.758 53.331 15.151 1.00 13.22 165 GLY A CA 1
ATOM 1239 C C . GLY A 1 165 ? 24.641 52.100 15.020 1.00 14.02 165 GLY A C 1
ATOM 1240 O O . GLY A 1 165 ? 24.591 51.404 13.989 1.00 10.78 165 GLY A O 1
ATOM 1241 N N . ASP A 1 166 ? 25.457 51.817 16.045 1.00 9.88 166 ASP A N 1
ATOM 1242 C CA . ASP A 1 166 ? 26.339 50.653 16.008 1.00 11.46 166 ASP A CA 1
ATOM 1243 C C . ASP A 1 166 ? 25.587 49.343 15.781 1.00 16.46 166 ASP A C 1
ATOM 1244 O O . ASP A 1 166 ? 26.209 48.331 15.427 1.00 11.08 166 ASP A O 1
ATOM 1249 N N . ARG A 1 167 ? 24.274 49.328 16.003 1.00 12.12 167 ARG A N 1
ATOM 1250 C CA . ARG A 1 167 ? 23.481 48.125 15.823 1.00 14.15 167 ARG A CA 1
ATOM 1251 C C . ARG A 1 167 ? 22.747 48.114 14.497 1.00 12.91 167 ARG A C 1
ATOM 1252 O O . ARG A 1 167 ? 22.026 47.157 14.211 1.00 15.95 167 ARG A O 1
ATOM 1260 N N . LEU A 1 168 ? 22.922 49.150 13.686 1.00 12.34 168 LEU A N 1
ATOM 1261 C CA . LEU A 1 168 ? 22.293 49.214 12.380 1.00 14.89 168 LEU A CA 1
ATOM 1262 C C . LEU A 1 168 ? 23.133 48.475 11.350 1.00 13.02 168 LEU A C 1
ATOM 1263 O O . LEU A 1 168 ? 24.358 48.386 11.466 1.00 14.52 168 LEU A O 1
ATOM 1268 N N . MET A 1 169 ? 22.461 47.942 10.337 1.00 12.37 169 MET A N 1
ATOM 1269 C CA . MET A 1 169 ? 23.142 47.297 9.225 1.00 13.18 169 MET A CA 1
ATOM 1270 C C . MET A 1 169 ? 23.437 48.330 8.148 1.00 14.82 169 MET A C 1
ATOM 1271 O O . MET A 1 169 ? 22.597 49.175 7.826 1.00 19.32 169 MET A O 1
ATOM 1276 N N . ILE A 1 170 ? 24.640 48.264 7.602 1.00 13.08 170 ILE A N 1
ATOM 1277 C CA . ILE A 1 170 ? 25.050 49.115 6.497 1.00 12.54 170 ILE A CA 1
ATOM 1278 C C . ILE A 1 170 ? 24.897 48.292 5.223 1.00 16.93 170 ILE A C 1
ATOM 1279 O O . ILE A 1 170 ? 25.618 47.310 5.016 1.00 19.09 170 ILE A O 1
ATOM 1284 N N . MET A 1 171 ? 23.954 48.693 4.369 1.00 15.07 171 MET A N 1
ATOM 1285 C CA . MET A 1 171 ? 23.567 47.915 3.200 1.00 22.81 171 MET A CA 1
ATOM 1286 C C . MET A 1 171 ? 23.884 48.607 1.880 1.00 24.81 171 MET A C 1
ATOM 1287 O O . MET A 1 171 ? 23.514 48.087 0.818 1.00 20.71 171 MET A O 1
ATOM 1292 N N . GLY A 1 172 ? 24.557 49.754 1.912 1.00 19.00 172 GLY A N 1
ATOM 1293 C CA . GLY A 1 172 ? 24.933 50.373 0.657 1.00 16.70 172 GLY A CA 1
ATOM 1294 C C . GLY A 1 172 ? 23.721 50.806 -0.144 1.00 25.94 172 GLY A C 1
ATOM 1295 O O . GLY A 1 172 ? 22.644 51.081 0.394 1.00 20.05 172 GLY A O 1
ATOM 1296 N N . LYS A 1 173 ? 23.898 50.868 -1.462 1.00 22.03 173 LYS A N 1
ATOM 1297 C CA . LYS A 1 173 ? 22.837 51.300 -2.355 1.00 15.88 173 LYS A CA 1
ATOM 1298 C C . LYS A 1 173 ? 23.085 50.707 -3.731 1.00 21.81 173 LYS A C 1
ATOM 1299 O O . LYS A 1 173 ? 24.182 50.233 -4.037 1.00 29.05 173 LYS A O 1
ATOM 1305 N N . GLY A 1 174 ? 22.056 50.748 -4.562 1.00 23.62 174 GLY A N 1
ATOM 1306 C CA . GLY A 1 174 ? 22.175 50.276 -5.930 1.00 26.41 174 GLY A CA 1
ATOM 1307 C C . GLY A 1 174 ? 21.290 51.077 -6.855 1.00 24.14 174 GLY A C 1
ATOM 1308 O O . GLY A 1 174 ? 20.198 51.512 -6.477 1.00 26.20 174 GLY A O 1
ATOM 1309 N N . ILE A 1 175 ? 21.770 51.279 -8.078 1.00 25.86 175 ILE A N 1
ATOM 1310 C CA . ILE A 1 175 ? 21.001 51.934 -9.127 1.00 26.92 175 ILE A CA 1
ATOM 1311 C C . ILE A 1 175 ? 20.923 50.988 -10.313 1.00 28.39 175 ILE A C 1
ATOM 1312 O O . ILE A 1 175 ? 21.793 50.132 -10.502 1.00 29.38 175 ILE A O 1
ATOM 1317 N N . ASP A 1 176 ? 19.864 51.138 -11.108 1.00 30.42 176 ASP A N 1
ATOM 1318 C CA . ASP A 1 176 ? 19.724 50.401 -12.363 1.00 28.64 176 ASP A CA 1
ATOM 1319 C C . ASP A 1 176 ? 20.542 51.122 -13.427 1.00 25.21 176 ASP A C 1
ATOM 1320 O O . ASP A 1 176 ? 20.067 52.069 -14.058 1.00 22.42 176 ASP A O 1
ATOM 1325 N N . VAL A 1 177 ? 21.778 50.667 -13.638 1.00 25.64 177 VAL A N 1
ATOM 1326 C CA . VAL A 1 177 ? 22.697 51.385 -14.513 1.00 22.45 177 VAL A CA 1
ATOM 1327 C C . VAL A 1 177 ? 22.184 51.477 -15.944 1.00 29.16 177 VAL A C 1
ATOM 1328 O O . VAL A 1 177 ? 22.600 52.372 -16.690 1.00 32.65 177 VAL A O 1
ATOM 1332 N N . THR A 1 178 ? 21.283 50.574 -16.349 1.00 26.20 178 THR A N 1
ATOM 1333 C CA . THR A 1 178 ? 20.798 50.550 -17.727 1.00 27.99 178 THR A CA 1
ATOM 1334 C C . THR A 1 178 ? 20.010 51.795 -18.096 1.00 28.17 178 THR A C 1
ATOM 1335 O O . THR A 1 178 ? 19.801 52.048 -19.287 1.00 33.62 178 THR A O 1
ATOM 1339 N N . GLN A 1 179 ? 19.550 52.560 -17.113 1.00 28.36 179 GLN A N 1
ATOM 1340 C CA . GLN A 1 179 ? 18.741 53.740 -17.368 1.00 32.17 179 GLN A CA 1
ATOM 1341 C C . GLN A 1 179 ? 19.571 55.012 -17.483 1.00 24.47 179 GLN A C 1
ATOM 1342 O O . GLN A 1 179 ? 18.997 56.096 -17.620 1.00 25.13 179 GLN A O 1
ATOM 1348 N N . TYR A 1 180 ? 20.899 54.911 -17.439 1.00 22.74 180 TYR A N 1
ATOM 1349 C CA . TYR A 1 180 ? 21.762 56.086 -17.422 1.00 24.65 180 TYR A CA 1
ATOM 1350 C C . TYR A 1 180 ? 22.788 55.992 -18.542 1.00 23.26 180 TYR A C 1
ATOM 1351 O O . TYR A 1 180 ? 23.515 54.999 -18.646 1.00 21.72 180 TYR A O 1
ATOM 1360 N N . ASN A 1 181 ? 22.848 57.033 -19.366 1.00 18.34 181 ASN A N 1
ATOM 1361 C CA . ASN A 1 181 ? 23.770 57.098 -20.490 1.00 20.92 181 ASN A CA 1
ATOM 1362 C C . ASN A 1 181 ? 24.967 57.972 -20.137 1.00 20.61 181 ASN A C 1
ATOM 1363 O O . ASN A 1 181 ? 24.808 59.118 -19.701 1.00 15.81 181 ASN A O 1
ATOM 1368 N N . PHE A 1 182 ? 26.160 57.430 -20.345 1.00 19.23 182 PHE A N 1
ATOM 1369 C CA . PHE A 1 182 ? 27.385 58.164 -20.073 1.00 17.14 182 PHE A CA 1
ATOM 1370 C C . PHE A 1 182 ? 27.567 59.277 -21.093 1.00 17.04 182 PHE A C 1
ATOM 1371 O O . PHE A 1 182 ? 27.390 59.071 -22.296 1.00 19.13 182 PHE A O 1
ATOM 1379 N N . VAL A 1 183 ? 27.911 60.462 -20.607 1.00 19.33 183 VAL A N 1
ATOM 1380 C CA . VAL A 1 183 ? 28.208 61.613 -21.448 1.00 17.06 183 VAL A CA 1
ATOM 1381 C C . VAL A 1 183 ? 29.637 62.032 -21.151 1.00 21.94 183 VAL A C 1
ATOM 1382 O O . VAL A 1 183 ? 29.973 62.333 -19.999 1.00 21.94 183 VAL A O 1
ATOM 1386 N N . ALA A 1 184 ? 30.476 62.047 -22.185 1.00 20.47 184 ALA A N 1
ATOM 1387 C CA . ALA A 1 184 ? 31.884 62.383 -22.030 1.00 21.55 184 ALA A CA 1
ATOM 1388 C C . ALA A 1 184 ? 32.144 63.883 -22.125 1.00 27.43 184 ALA A C 1
ATOM 1389 O O . ALA A 1 184 ? 32.954 64.416 -21.360 1.00 27.43 184 ALA A O 1
ATOM 1391 N N . LYS A 1 185 ? 31.476 64.586 -23.043 1.00 25.26 185 LYS A N 1
ATOM 1392 C CA . LYS A 1 185 ? 31.662 66.026 -23.207 1.00 24.10 185 LYS A CA 1
ATOM 1393 C C . LYS A 1 185 ? 30.316 66.726 -23.353 1.00 26.93 185 LYS A C 1
ATOM 1394 O O . LYS A 1 185 ? 29.704 66.694 -24.433 1.00 29.94 185 LYS A O 1
ATOM 1400 N N . PRO A 1 186 ? 29.838 67.387 -22.304 1.00 26.18 186 PRO A N 1
ATOM 1401 C CA . PRO A 1 186 ? 28.618 68.188 -22.440 1.00 25.16 186 PRO A CA 1
ATOM 1402 C C . PRO A 1 186 ? 28.773 69.220 -23.547 1.00 31.01 186 PRO A C 1
ATOM 1403 O O . PRO A 1 186 ? 29.879 69.661 -23.867 1.00 35.37 186 PRO A O 1
ATOM 1407 N N . GLU A 1 187 ? 27.642 69.611 -24.134 1.00 33.16 187 GLU A N 1
ATOM 1408 C CA . GLU A 1 187 ? 27.659 70.649 -25.161 1.00 35.71 187 GLU A CA 1
ATOM 1409 C C . GLU A 1 187 ? 28.153 71.974 -24.589 1.00 34.87 187 GLU A C 1
ATOM 1410 O O . GLU A 1 187 ? 29.180 72.510 -25.020 1.00 36.41 187 GLU A O 1
ATOM 1416 N N . LYS A 1 188 ? 27.424 72.519 -23.611 1.00 34.27 188 LYS A N 1
ATOM 1417 C CA . LYS A 1 188 ? 27.795 73.742 -22.911 1.00 32.09 188 LYS A CA 1
ATOM 1418 C C . LYS A 1 188 ? 28.160 73.419 -21.475 1.00 28.93 188 LYS A C 1
ATOM 1419 O O . LYS A 1 188 ? 27.411 72.701 -20.799 1.00 26.66 188 LYS A O 1
ATOM 1425 N N . PRO A 1 189 ? 29.276 73.930 -20.971 1.00 26.96 189 PRO A N 1
ATOM 1426 C CA . PRO A 1 189 ? 29.595 73.720 -19.558 1.00 24.61 189 PRO A CA 1
ATOM 1427 C C . PRO A 1 189 ? 28.529 74.354 -18.678 1.00 28.76 189 PRO A C 1
ATOM 1428 O O . PRO A 1 189 ? 28.030 75.447 -18.960 1.00 36.89 189 PRO A O 1
ATOM 1432 N N . SER A 1 190 ? 28.158 73.638 -17.622 1.00 33.25 190 SER A N 1
ATOM 1433 C CA . SER A 1 190 ? 27.076 74.067 -16.747 1.00 25.76 190 SER A CA 1
ATOM 1434 C C . SER A 1 190 ? 27.153 73.266 -15.457 1.00 26.00 190 SER A C 1
ATOM 1435 O O . SER A 1 190 ? 27.897 72.286 -15.351 1.00 28.68 190 SER A O 1
ATOM 1438 N N . LEU A 1 191 ? 26.372 73.703 -14.472 1.00 21.06 191 LEU A N 1
ATOM 1439 C CA . LEU A 1 191 ? 26.311 73.063 -13.169 1.00 20.92 191 LEU A CA 1
ATOM 1440 C C . LEU A 1 191 ? 24.903 72.537 -12.937 1.00 25.44 191 LEU A C 1
ATOM 1441 O O . LEU A 1 191 ? 23.931 73.043 -13.504 1.00 25.62 191 LEU A O 1
ATOM 1446 N N . ALA A 1 192 ? 24.799 71.507 -12.099 1.00 24.41 192 ALA A N 1
ATOM 1447 C CA . ALA A 1 192 ? 23.512 70.910 -11.775 1.00 26.65 192 ALA A CA 1
ATOM 1448 C C . ALA A 1 192 ? 23.299 70.924 -10.270 1.00 21.18 192 ALA A C 1
ATOM 1449 O O . ALA A 1 192 ? 24.247 70.994 -9.486 1.00 23.53 192 ALA A O 1
ATOM 1451 N N . TRP A 1 193 ? 22.029 70.856 -9.878 1.00 25.05 193 TRP A N 1
ATOM 1452 C CA . TRP A 1 193 ? 21.640 70.764 -8.473 1.00 18.52 193 TRP A CA 1
ATOM 1453 C C . TRP A 1 193 ? 20.345 69.972 -8.417 1.00 19.89 193 TRP A C 1
ATOM 1454 O O . TRP A 1 193 ? 19.364 70.335 -9.074 1.00 25.65 193 TRP A O 1
ATOM 1465 N N . VAL A 1 194 ? 20.347 68.892 -7.646 1.00 23.62 194 VAL A N 1
ATOM 1466 C CA . VAL A 1 194 ? 19.271 67.910 -7.642 1.00 25.02 194 VAL A CA 1
ATOM 1467 C C . VAL A 1 194 ? 18.827 67.703 -6.203 1.00 32.63 194 VAL A C 1
ATOM 1468 O O . VAL A 1 194 ? 19.589 67.165 -5.389 1.00 30.20 194 VAL A O 1
ATOM 1472 N N . GLY A 1 195 ? 17.602 68.134 -5.887 1.00 30.68 195 GLY A N 1
ATOM 1473 C CA . GLY A 1 195 ? 17.011 67.893 -4.574 1.00 37.86 195 GLY A CA 1
ATOM 1474 C C . GLY A 1 195 ? 15.718 68.683 -4.393 1.00 39.67 195 GLY A C 1
ATOM 1475 O O . GLY A 1 195 ? 15.270 69.376 -5.314 1.00 38.68 195 GLY A O 1
ATOM 1476 N N . ARG A 1 196 ? 15.114 68.593 -3.207 1.00 38.73 196 ARG A N 1
ATOM 1477 C CA . ARG A 1 196 ? 13.915 69.366 -2.908 1.00 45.68 196 ARG A CA 1
ATOM 1478 C C . ARG A 1 196 ? 14.281 70.796 -2.530 1.00 40.31 196 ARG A C 1
ATOM 1479 O O . ARG A 1 196 ? 15.141 71.022 -1.672 1.00 31.06 196 ARG A O 1
ATOM 1487 N N . ILE A 1 197 ? 13.616 71.760 -3.168 1.00 35.03 197 ILE A N 1
ATOM 1488 C CA . ILE A 1 197 ? 13.920 73.177 -2.997 1.00 42.65 197 ILE A CA 1
ATOM 1489 C C . ILE A 1 197 ? 13.388 73.654 -1.651 1.00 47.10 197 ILE A C 1
ATOM 1490 O O . ILE A 1 197 ? 12.230 74.069 -1.546 1.00 43.41 197 ILE A O 1
ATOM 1495 N N . SER A 1 198 ? 14.228 73.608 -0.622 1.00 46.39 198 SER A N 1
ATOM 1496 C CA . SER A 1 198 ? 13.858 74.015 0.725 1.00 47.91 198 SER A CA 1
ATOM 1497 C C . SER A 1 198 ? 15.083 74.641 1.381 1.00 59.29 198 SER A C 1
ATOM 1498 O O . SER A 1 198 ? 16.215 74.357 0.981 1.00 56.42 198 SER A O 1
ATOM 1501 N N . PRO A 1 199 ? 14.889 75.472 2.407 1.00 63.19 199 PRO A N 1
ATOM 1502 C CA . PRO A 1 199 ? 16.006 76.301 2.897 1.00 59.66 199 PRO A CA 1
ATOM 1503 C C . PRO A 1 199 ? 17.179 75.517 3.464 1.00 55.99 199 PRO A C 1
ATOM 1504 O O . PRO A 1 199 ? 18.283 76.066 3.559 1.00 57.72 199 PRO A O 1
ATOM 1508 N N . GLU A 1 200 ? 16.989 74.265 3.858 1.00 61.61 200 GLU A N 1
ATOM 1509 C CA . GLU A 1 200 ? 18.063 73.489 4.458 1.00 64.81 200 GLU A CA 1
ATOM 1510 C C . GLU A 1 200 ? 18.803 72.642 3.438 1.00 59.40 200 GLU A C 1
ATOM 1511 O O . GLU A 1 200 ? 19.685 71.859 3.810 1.00 60.80 200 GLU A O 1
ATOM 1517 N N . LYS A 1 201 ? 18.470 72.788 2.161 1.00 55.24 201 LYS A N 1
ATOM 1518 C CA . LYS A 1 201 ? 19.198 72.128 1.089 1.00 52.76 201 LYS A CA 1
ATOM 1519 C C . LYS A 1 201 ? 20.403 72.926 0.613 1.00 41.60 201 LYS A C 1
ATOM 1520 O O . LYS A 1 201 ? 21.257 72.370 -0.090 1.00 27.32 201 LYS A O 1
ATOM 1526 N N . GLY A 1 202 ? 20.490 74.203 0.982 1.00 34.44 202 GLY A N 1
ATOM 1527 C CA . GLY A 1 202 ? 21.630 75.023 0.633 1.00 28.44 202 GLY A CA 1
ATOM 1528 C C . GLY A 1 202 ? 21.698 75.467 -0.808 1.00 27.98 202 GLY A C 1
ATOM 1529 O O . GLY A 1 202 ? 22.790 75.766 -1.295 1.00 26.74 202 GLY A O 1
ATOM 1530 N N . LEU A 1 203 ? 20.567 75.511 -1.518 1.00 34.16 203 LEU A N 1
ATOM 1531 C CA . LEU A 1 203 ? 20.574 75.950 -2.910 1.00 25.21 203 LEU A CA 1
ATOM 1532 C C . LEU A 1 203 ? 21.116 77.367 -3.073 1.00 28.96 203 LEU A C 1
ATOM 1533 O O . LEU A 1 203 ? 21.470 77.763 -4.189 1.00 33.19 203 LEU A O 1
ATOM 1538 N N . GLU A 1 204 ? 21.200 78.132 -1.986 1.00 34.39 204 GLU A N 1
ATOM 1539 C CA . GLU A 1 204 ? 21.788 79.463 -2.059 1.00 37.94 204 GLU A CA 1
ATOM 1540 C C . GLU A 1 204 ? 23.277 79.393 -2.373 1.00 31.54 204 GLU A C 1
ATOM 1541 O O . GLU A 1 204 ? 23.794 80.217 -3.132 1.00 31.61 204 GLU A O 1
ATOM 1547 N N . ASP A 1 205 ? 23.987 78.428 -1.788 1.00 23.30 205 ASP A N 1
ATOM 1548 C CA . ASP A 1 205 ? 25.419 78.316 -2.046 1.00 20.28 205 ASP A CA 1
ATOM 1549 C C . ASP A 1 205 ? 25.703 77.897 -3.478 1.00 24.90 205 ASP A C 1
ATOM 1550 O O . ASP A 1 205 ? 26.712 78.315 -4.060 1.00 29.79 205 ASP A O 1
ATOM 1555 N N . ALA A 1 206 ? 24.843 77.058 -4.057 1.00 19.51 206 ALA A N 1
ATOM 1556 C CA . ALA A 1 206 ? 25.047 76.643 -5.439 1.00 20.56 206 ALA A CA 1
ATOM 1557 C C . ALA A 1 206 ? 24.791 77.798 -6.392 1.00 22.76 206 ALA A C 1
ATOM 1558 O O . ALA A 1 206 ? 25.571 78.027 -7.322 1.00 23.90 206 ALA A O 1
ATOM 1560 N N . ALA A 1 207 ? 23.699 78.539 -6.180 1.00 17.57 207 ALA A N 1
ATOM 1561 C CA . ALA A 1 207 ? 23.456 79.722 -6.996 1.00 20.92 207 ALA A CA 1
ATOM 1562 C C . ALA A 1 207 ? 24.659 80.657 -6.955 1.00 27.12 207 ALA A C 1
ATOM 1563 O O . ALA A 1 207 ? 25.149 81.108 -7.996 1.00 25.03 207 ALA A O 1
ATOM 1565 N N . GLU A 1 208 ? 25.178 80.928 -5.757 1.00 28.24 208 GLU A N 1
ATOM 1566 C CA . GLU A 1 208 ? 26.308 81.844 -5.652 1.00 30.44 208 GLU A CA 1
ATOM 1567 C C . GLU A 1 208 ? 27.514 81.319 -6.416 1.00 27.81 208 GLU A C 1
ATOM 1568 O O . GLU A 1 208 ? 28.210 82.084 -7.095 1.00 31.94 208 GLU A O 1
ATOM 1574 N N . THR A 1 209 ? 27.773 80.013 -6.320 1.00 25.93 209 THR A N 1
ATOM 1575 C CA . THR A 1 209 ? 28.863 79.420 -7.084 1.00 21.01 209 THR A CA 1
ATOM 1576 C C . THR A 1 209 ? 28.657 79.618 -8.582 1.00 20.06 209 THR A C 1
ATOM 1577 O O . THR A 1 209 ? 29.614 79.895 -9.312 1.00 18.71 209 THR A O 1
ATOM 1581 N N . ALA A 1 210 ? 27.411 79.502 -9.051 1.00 21.77 210 ALA A N 1
ATOM 1582 C CA . ALA A 1 210 ? 27.108 79.689 -10.468 1.00 23.49 210 ALA A CA 1
ATOM 1583 C C . ALA A 1 210 ? 27.358 81.127 -10.905 1.00 24.74 210 ALA A C 1
ATOM 1584 O O . ALA A 1 210 ? 27.986 81.371 -11.941 1.00 28.06 210 ALA A O 1
ATOM 1586 N N . GLN A 1 211 ? 26.854 82.093 -10.132 1.00 28.93 211 GLN A N 1
ATOM 1587 C CA . GLN A 1 211 ? 27.098 83.501 -10.433 1.00 27.26 211 GLN A CA 1
ATOM 1588 C C . GLN A 1 211 ? 28.594 83.792 -10.495 1.00 26.07 211 GLN A C 1
ATOM 1589 O O . GLN A 1 211 ? 29.069 84.478 -11.408 1.00 34.11 211 GLN A O 1
ATOM 1595 N N . ALA A 1 212 ? 29.356 83.262 -9.538 1.00 23.84 212 ALA A N 1
ATOM 1596 C CA . ALA A 1 212 ? 30.778 83.582 -9.449 1.00 25.39 212 ALA A CA 1
ATOM 1597 C C . ALA A 1 212 ? 31.563 83.004 -10.621 1.00 25.37 212 ALA A C 1
ATOM 1598 O O . ALA A 1 212 ? 32.463 83.663 -11.157 1.00 25.09 212 ALA A O 1
ATOM 1600 N N . THR A 1 213 ? 31.253 81.771 -11.021 1.00 18.31 213 THR A N 1
ATOM 1601 C CA . THR A 1 213 ? 31.961 81.097 -12.100 1.00 20.04 213 THR A CA 1
ATOM 1602 C C . THR A 1 213 ? 31.372 81.382 -13.475 1.00 24.01 213 THR A C 1
ATOM 1603 O O . THR A 1 213 ? 31.938 80.934 -14.478 1.00 23.44 213 THR A O 1
ATOM 16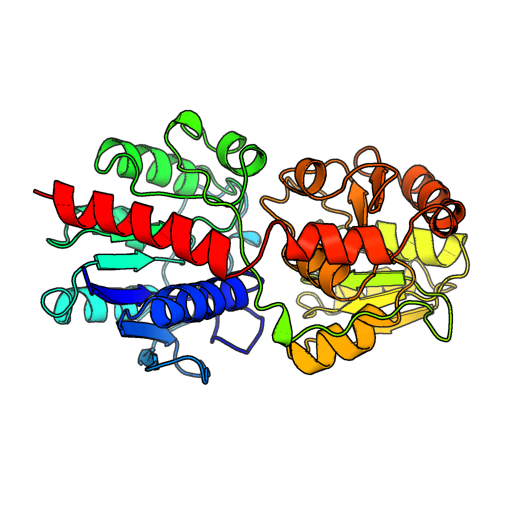07 N N . GLY A 1 214 ? 30.254 82.097 -13.551 1.00 23.40 214 GLY A N 1
ATOM 1608 C CA . GLY A 1 214 ? 29.611 82.309 -14.830 1.00 28.37 214 GLY A CA 1
ATOM 1609 C C . GLY A 1 214 ? 29.034 81.069 -15.475 1.00 33.74 214 GLY A C 1
ATOM 1610 O O . GLY A 1 214 ? 28.712 81.103 -16.668 1.00 32.66 214 GLY A O 1
ATOM 1611 N N . LEU A 1 215 ? 28.896 79.971 -14.729 1.00 31.06 215 LEU A N 1
ATOM 1612 C CA . LEU A 1 215 ? 28.294 78.754 -15.262 1.00 29.02 215 LEU A CA 1
ATOM 1613 C C . LEU A 1 215 ? 26.788 78.751 -15.017 1.00 27.44 215 LEU A C 1
ATOM 1614 O O . LEU A 1 215 ? 26.330 79.204 -13.965 1.00 29.98 215 LEU A O 1
ATOM 1619 N N . PRO A 1 216 ? 25.988 78.265 -15.960 1.00 25.51 216 PRO A N 1
ATOM 1620 C CA . PRO A 1 216 ? 24.546 78.186 -15.718 1.00 29.08 216 PRO A CA 1
ATOM 1621 C C . PRO A 1 216 ? 24.215 77.055 -14.760 1.00 31.00 216 PRO A C 1
ATOM 1622 O O . PRO A 1 216 ? 24.819 75.979 -14.794 1.00 24.07 216 PRO A O 1
ATOM 1626 N N . LEU A 1 217 ? 23.240 77.316 -13.901 1.00 27.82 217 LEU A N 1
ATOM 1627 C CA . LEU A 1 217 ? 22.765 76.362 -12.913 1.00 28.06 217 LEU A CA 1
ATOM 1628 C C . LEU A 1 217 ? 21.428 75.800 -13.363 1.00 27.99 217 LEU A C 1
ATOM 1629 O O . LEU A 1 217 ? 20.475 76.557 -13.575 1.00 31.93 217 LEU A O 1
ATOM 1634 N N . ARG A 1 218 ? 21.354 74.484 -13.514 1.00 21.61 218 ARG A N 1
ATOM 1635 C CA . ARG A 1 218 ? 20.084 73.813 -13.747 1.00 35.30 218 ARG A CA 1
ATOM 1636 C C . ARG A 1 218 ? 19.673 73.097 -12.465 1.00 31.88 218 ARG A C 1
ATOM 1637 O O . ARG A 1 218 ? 20.419 72.257 -11.947 1.00 28.52 218 ARG A O 1
ATOM 1645 N N . VAL A 1 219 ? 18.501 73.455 -11.945 1.00 30.92 219 VAL A N 1
ATOM 1646 C CA . VAL A 1 219 ? 18.017 72.974 -10.657 1.00 25.67 219 VAL A CA 1
ATOM 1647 C C . VAL A 1 219 ? 16.970 71.898 -10.901 1.00 30.23 219 VAL A C 1
ATOM 1648 O O . VAL A 1 219 ? 15.935 72.156 -11.528 1.00 36.80 219 VAL A O 1
ATOM 1652 N N . PHE A 1 220 ? 17.235 70.695 -10.399 1.00 22.99 220 PHE A N 1
ATOM 1653 C CA . PHE A 1 220 ? 16.325 69.561 -10.508 1.00 29.25 220 PHE A CA 1
ATOM 1654 C C . PHE A 1 220 ? 15.682 69.305 -9.151 1.00 30.95 220 PHE A C 1
ATOM 1655 O O . PHE A 1 220 ? 16.384 69.059 -8.164 1.00 27.09 220 PHE A O 1
ATOM 1663 N N . GLY A 1 221 ? 14.362 69.342 -9.106 1.00 26.52 221 GLY A N 1
ATOM 1664 C CA . GLY A 1 221 ? 13.661 69.045 -7.876 1.00 29.90 221 GLY A CA 1
ATOM 1665 C C . GLY A 1 221 ? 12.287 69.673 -7.874 1.00 29.54 221 GLY A C 1
ATOM 1666 O O . GLY A 1 221 ? 11.875 70.339 -8.822 1.00 33.75 221 GLY A O 1
ATOM 1667 N N . LEU A 1 222 ? 11.584 69.440 -6.775 1.00 24.28 222 LEU A N 1
ATOM 1668 C CA . LEU A 1 222 ? 10.244 69.963 -6.576 1.00 35.49 222 LEU A CA 1
ATOM 1669 C C . LEU A 1 222 ? 10.302 71.197 -5.682 1.00 35.54 222 LEU A C 1
ATOM 1670 O O . LEU A 1 222 ? 11.011 71.210 -4.674 1.00 30.07 222 LEU A O 1
ATOM 1675 N N . ILE A 1 223 ? 9.556 72.232 -6.054 1.00 44.10 223 ILE A N 1
ATOM 1676 C CA . ILE A 1 223 ? 9.532 73.475 -5.293 1.00 46.17 223 ILE A CA 1
ATOM 1677 C C . ILE A 1 223 ? 8.467 73.356 -4.213 1.00 48.10 223 ILE A C 1
ATOM 1678 O O . ILE A 1 223 ? 7.278 73.196 -4.509 1.00 56.50 223 ILE A O 1
ATOM 1683 N N . GLN A 1 224 ? 8.896 73.440 -2.958 1.00 54.73 224 GLN A N 1
ATOM 1684 C CA . GLN A 1 224 ? 8.007 73.406 -1.806 1.00 66.47 224 GLN A CA 1
ATOM 1685 C C . GLN A 1 224 ? 7.656 74.799 -1.303 1.00 77.74 224 GLN A C 1
ATOM 1686 O O . GLN A 1 224 ? 6.545 75.013 -0.807 1.00 78.20 224 GLN A O 1
ATOM 1692 N N . ASP A 1 225 ? 8.588 75.748 -1.396 1.00 73.37 225 ASP A N 1
ATOM 1693 C CA . ASP A 1 225 ? 8.375 77.129 -0.961 1.00 75.82 225 ASP A CA 1
ATOM 1694 C C . ASP A 1 225 ? 8.494 78.030 -2.187 1.00 69.38 225 ASP A C 1
ATOM 1695 O O . ASP A 1 225 ? 9.602 78.366 -2.612 1.00 82.24 225 ASP A O 1
ATOM 1700 N N . GLN A 1 226 ? 7.351 78.424 -2.756 1.00 65.92 226 GLN A N 1
ATOM 1701 C CA . GLN A 1 226 ? 7.393 79.193 -3.995 1.00 77.10 226 GLN A CA 1
ATOM 1702 C C . GLN A 1 226 ? 8.079 80.537 -3.811 1.00 80.32 226 GLN A C 1
ATOM 1703 O O . GLN A 1 226 ? 8.533 81.129 -4.797 1.00 80.54 226 GLN A O 1
ATOM 1709 N N . ALA A 1 227 ? 8.158 81.028 -2.572 1.00 77.46 227 ALA A N 1
ATOM 1710 C CA . ALA A 1 227 ? 8.873 82.263 -2.272 1.00 91.05 227 ALA A CA 1
ATOM 1711 C C . ALA A 1 227 ? 10.371 82.021 -2.143 1.00 83.67 227 ALA A C 1
ATOM 1712 O O . ALA A 1 227 ? 11.176 82.820 -2.637 1.00 80.33 227 ALA A O 1
ATOM 1714 N N . TYR A 1 228 ? 10.761 80.932 -1.474 1.00 75.52 228 TYR A N 1
ATOM 1715 C CA . TYR A 1 228 ? 12.175 80.595 -1.376 1.00 67.48 228 TYR A CA 1
ATOM 1716 C C . TYR A 1 228 ? 12.800 80.414 -2.755 1.00 60.23 228 TYR A C 1
ATOM 1717 O O . TYR A 1 228 ? 14.014 80.591 -2.904 1.00 64.66 228 TYR A O 1
ATOM 1726 N N . TRP A 1 229 ? 11.993 80.092 -3.773 1.00 58.76 229 TRP A N 1
ATOM 1727 C CA . TRP A 1 229 ? 12.495 79.999 -5.141 1.00 61.79 229 TRP A CA 1
ATOM 1728 C C . TRP A 1 229 ? 12.646 81.375 -5.784 1.00 68.47 229 TRP A C 1
ATOM 1729 O O . TRP A 1 229 ? 13.465 81.550 -6.697 1.00 64.65 229 TRP A O 1
ATOM 1740 N N . GLN A 1 230 ? 11.870 82.355 -5.332 1.00 70.52 230 GLN A N 1
ATOM 1741 C CA . GLN A 1 230 ? 12.064 83.730 -5.777 1.00 71.29 230 GLN A CA 1
ATOM 1742 C C . GLN A 1 230 ? 13.127 84.437 -4.944 1.00 67.09 230 GLN A C 1
ATOM 1743 O O . GLN A 1 230 ? 13.862 85.292 -5.457 1.00 58.90 230 GLN A O 1
ATOM 1749 N N . GLN A 1 231 ? 13.210 84.100 -3.653 1.00 62.33 231 GLN A N 1
ATOM 1750 C CA . GLN A 1 231 ? 14.255 84.677 -2.817 1.00 60.19 231 GLN A CA 1
ATOM 1751 C C . GLN A 1 231 ? 15.635 84.365 -3.376 1.00 62.18 231 GLN A C 1
ATOM 1752 O O . GLN A 1 231 ? 16.523 85.225 -3.372 1.00 66.25 231 GLN A O 1
ATOM 1758 N N . ILE A 1 232 ? 15.837 83.136 -3.854 1.00 58.33 232 ILE A N 1
ATOM 1759 C CA . ILE A 1 232 ? 17.129 82.770 -4.426 1.00 59.32 232 ILE A CA 1
ATOM 1760 C C . ILE A 1 232 ? 17.373 83.546 -5.714 1.00 57.14 232 ILE A C 1
ATOM 1761 O O . ILE A 1 232 ? 18.459 84.095 -5.937 1.00 51.71 232 ILE A O 1
ATOM 1766 N N . GLN A 1 233 ? 16.363 83.608 -6.582 1.00 52.97 233 GLN A N 1
ATOM 1767 C CA . GLN A 1 233 ? 16.536 84.300 -7.851 1.00 60.91 233 GLN A CA 1
ATOM 1768 C C . GLN A 1 233 ? 16.638 85.809 -7.673 1.00 59.93 233 GLN A C 1
ATOM 1769 O O . GLN A 1 233 ? 17.161 86.488 -8.563 1.00 60.19 233 GLN A O 1
ATOM 1775 N N . ASN A 1 234 ? 16.170 86.343 -6.543 1.00 58.19 234 ASN A N 1
ATOM 1776 C CA . ASN A 1 234 ? 16.277 87.766 -6.250 1.00 59.28 234 ASN A CA 1
ATOM 1777 C C . ASN A 1 234 ? 17.462 88.102 -5.355 1.00 50.08 234 ASN A C 1
ATOM 1778 O O . ASN A 1 234 ? 17.739 89.287 -5.143 1.00 56.85 234 ASN A O 1
ATOM 1783 N N . ASP A 1 235 ? 18.151 87.096 -4.814 1.00 39.71 235 ASP A N 1
ATOM 1784 C CA . ASP A 1 235 ? 19.418 87.315 -4.130 1.00 35.62 235 ASP A CA 1
ATOM 1785 C C . ASP A 1 235 ? 20.616 87.093 -5.039 1.00 33.35 235 ASP A C 1
ATOM 1786 O O . ASP A 1 235 ? 21.724 87.523 -4.700 1.00 32.97 235 ASP A O 1
ATOM 1791 N N . PHE A 1 236 ? 20.425 86.431 -6.174 1.00 36.23 236 PHE A N 1
ATOM 1792 C CA . PHE A 1 236 ? 21.500 86.169 -7.131 1.00 42.15 236 PHE A CA 1
ATOM 1793 C C . PHE A 1 236 ? 20.955 86.422 -8.527 1.00 46.01 236 PHE A C 1
ATOM 1794 O O . PHE A 1 236 ? 20.777 85.497 -9.328 1.00 47.53 236 PHE A O 1
ATOM 1802 N N . PRO A 1 237 ? 20.674 87.687 -8.850 1.00 48.81 237 PRO A N 1
ATOM 1803 C CA . PRO A 1 237 ? 19.996 87.997 -10.115 1.00 43.61 237 PRO A CA 1
ATOM 1804 C C . PRO A 1 237 ? 20.892 87.942 -11.337 1.00 50.92 237 PRO A C 1
ATOM 1805 O O . PRO A 1 237 ? 20.366 87.890 -12.456 1.00 58.50 237 PRO A O 1
ATOM 1809 N N . LYS A 1 238 ? 22.215 87.967 -11.170 1.00 47.74 238 LYS A N 1
ATOM 1810 C CA . LYS A 1 238 ? 23.116 87.771 -12.299 1.00 42.71 238 LYS A CA 1
ATOM 1811 C C . LYS A 1 238 ? 23.337 86.299 -12.627 1.00 46.68 238 LYS A C 1
ATOM 1812 O O . LYS A 1 238 ? 23.954 85.994 -13.655 1.00 48.29 238 LYS A O 1
ATOM 1818 N N . ALA A 1 239 ? 22.850 85.385 -11.790 1.00 48.95 239 ALA A N 1
ATOM 1819 C CA . ALA A 1 239 ? 23.001 83.961 -12.049 1.00 46.29 239 ALA A CA 1
ATOM 1820 C C . ALA A 1 239 ? 21.963 83.487 -13.056 1.00 47.78 239 ALA A C 1
ATOM 1821 O O . ALA A 1 239 ? 20.785 83.852 -12.977 1.00 39.11 239 ALA A O 1
ATOM 1823 N N . GLU A 1 240 ? 22.405 82.668 -14.004 1.00 37.16 240 GLU A N 1
ATOM 1824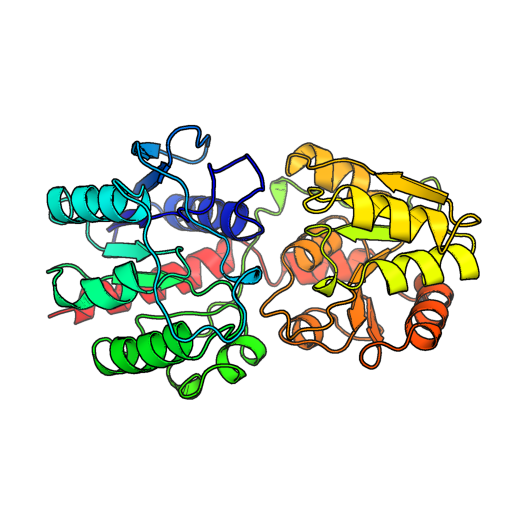 C CA . GLU A 1 240 ? 21.498 82.051 -14.966 1.00 39.48 240 GLU A CA 1
ATOM 1825 C C . GLU A 1 240 ? 21.021 80.733 -14.371 1.00 31.94 240 GLU A C 1
ATOM 1826 O O . GLU A 1 240 ? 21.710 79.714 -14.456 1.00 33.12 240 GLU A O 1
ATOM 1832 N N . ILE A 1 241 ? 19.837 80.757 -13.763 1.00 36.25 241 ILE A N 1
ATOM 1833 C CA . ILE A 1 241 ? 19.249 79.599 -13.097 1.00 39.90 241 ILE A CA 1
ATOM 1834 C C . ILE A 1 241 ? 18.050 79.122 -13.903 1.00 47.79 241 ILE A C 1
ATOM 1835 O O . ILE A 1 241 ? 17.157 79.914 -14.230 1.00 46.23 241 ILE A O 1
ATOM 1840 N N . HIS A 1 242 ? 18.023 77.826 -14.200 1.00 49.65 242 HIS A N 1
ATOM 1841 C CA . HIS A 1 242 ? 16.915 77.186 -14.895 1.00 40.95 242 HIS A CA 1
ATOM 1842 C C . HIS A 1 242 ? 16.290 76.144 -13.979 1.00 34.95 242 HIS A C 1
ATOM 1843 O O . HIS A 1 242 ? 16.994 75.288 -13.432 1.00 37.41 242 HIS A O 1
ATOM 1850 N N . TYR A 1 243 ? 14.974 76.229 -13.802 1.00 38.19 243 TYR A N 1
ATOM 1851 C CA . TYR A 1 243 ? 14.219 75.226 -13.060 1.00 42.64 243 TYR A CA 1
ATOM 1852 C C . TYR A 1 243 ? 13.714 74.174 -14.039 1.00 43.26 243 TYR A C 1
ATOM 1853 O O . TYR A 1 243 ? 12.949 74.492 -14.956 1.00 46.07 243 TYR A O 1
ATOM 1862 N N . GLU A 1 244 ? 14.156 72.930 -13.861 1.00 46.43 244 GLU A N 1
ATOM 1863 C CA . GLU A 1 244 ? 13.735 71.831 -14.722 1.00 50.42 244 GLU A CA 1
ATOM 1864 C C . GLU A 1 244 ? 12.518 71.085 -14.187 1.00 48.87 244 GLU A C 1
ATOM 1865 O O . GLU A 1 244 ? 12.097 70.100 -14.806 1.00 54.31 244 GLU A O 1
ATOM 1871 N N . GLY A 1 245 ? 11.933 71.536 -13.071 1.00 41.29 245 GLY A N 1
ATOM 1872 C CA . GLY A 1 245 ? 10.863 70.784 -12.458 1.00 39.33 245 GLY A CA 1
ATOM 1873 C C . GLY A 1 245 ? 11.379 69.446 -11.950 1.00 34.33 245 GLY A C 1
ATOM 1874 O O . GLY A 1 245 ? 12.587 69.209 -11.815 1.00 35.82 245 GLY A O 1
ATOM 1875 N N . PHE A 1 246 ? 10.428 68.561 -11.663 1.00 33.06 246 PHE A N 1
ATOM 1876 C CA . PHE A 1 246 ? 10.725 67.203 -11.224 1.00 33.66 246 PHE A CA 1
ATOM 1877 C C . PHE A 1 246 ? 10.482 66.249 -12.385 1.00 33.18 246 PHE A C 1
ATOM 1878 O O . PHE A 1 246 ? 9.381 66.209 -12.941 1.00 38.29 246 PHE A O 1
ATOM 1886 N N . LEU A 1 247 ? 11.501 65.480 -12.740 1.00 27.58 247 LEU A N 1
ATOM 1887 C CA . LEU A 1 247 ? 11.499 64.708 -13.971 1.00 35.89 247 LEU A CA 1
ATOM 1888 C C . LEU A 1 247 ? 11.466 63.221 -13.658 1.00 32.99 247 LEU A C 1
ATOM 1889 O O . LEU A 1 247 ? 11.596 62.804 -12.508 1.00 32.13 247 LEU A O 1
ATOM 1894 N N . SER A 1 248 ? 11.271 62.415 -14.693 1.00 32.92 248 SER A N 1
ATOM 1895 C CA . SER A 1 248 ? 11.427 60.993 -14.459 1.00 34.96 248 SER A CA 1
ATOM 1896 C C . SER A 1 248 ? 12.896 60.631 -14.603 1.00 32.89 248 SER A C 1
ATOM 1897 O O . SER A 1 248 ? 13.706 61.409 -15.120 1.00 39.84 248 SER A O 1
ATOM 1900 N N . THR A 1 249 ? 13.249 59.448 -14.102 1.00 27.91 249 THR A N 1
ATOM 1901 C CA . THR A 1 249 ? 14.644 59.035 -14.167 1.00 26.40 249 THR A CA 1
ATOM 1902 C C . THR A 1 249 ? 15.185 59.154 -15.586 1.00 32.54 249 THR A C 1
ATOM 1903 O O . THR A 1 249 ? 16.339 59.546 -15.788 1.00 33.29 249 THR A O 1
ATOM 1907 N N . HIS A 1 250 ? 14.360 58.853 -16.590 1.00 33.40 250 HIS A N 1
ATOM 1908 C CA . HIS A 1 250 ? 14.859 58.948 -17.956 1.00 30.54 250 HIS A CA 1
ATOM 1909 C C . HIS A 1 250 ? 15.103 60.397 -18.350 1.00 26.31 250 HIS A C 1
ATOM 1910 O O . HIS A 1 250 ? 16.188 60.744 -18.824 1.00 31.14 250 HIS A O 1
ATOM 1917 N N . GLU A 1 251 ? 14.103 61.262 -18.170 1.00 28.71 251 GLU A N 1
ATOM 1918 C CA . GLU A 1 251 ? 14.295 62.669 -18.505 1.00 30.55 251 GLU A CA 1
ATOM 1919 C C . GLU A 1 251 ? 15.367 63.315 -17.635 1.00 31.29 251 GLU A C 1
ATOM 1920 O O . GLU A 1 251 ? 16.036 64.255 -18.080 1.00 25.23 251 GLU A O 1
ATOM 1926 N N . LEU A 1 252 ? 15.550 62.829 -16.403 1.00 28.38 252 LEU A N 1
ATOM 1927 C CA . LEU A 1 252 ? 16.543 63.422 -15.514 1.00 24.42 252 LEU A CA 1
ATOM 1928 C C . LEU A 1 252 ? 17.960 63.088 -15.965 1.00 23.88 252 LEU A C 1
ATOM 1929 O O . LEU A 1 252 ? 18.798 63.984 -16.120 1.00 23.19 252 LEU A O 1
ATOM 1934 N N . GLN A 1 253 ? 18.252 61.802 -16.177 1.00 22.22 253 GLN A N 1
ATOM 1935 C CA . GLN A 1 253 ? 19.590 61.433 -16.624 1.00 24.68 253 GLN A CA 1
ATOM 1936 C C . GLN A 1 253 ? 19.930 62.102 -17.949 1.00 32.48 253 GLN A C 1
ATOM 1937 O O . GLN A 1 253 ? 21.092 62.451 -18.190 1.00 30.68 253 GLN A O 1
ATOM 1943 N N . GLN A 1 254 ? 18.931 62.301 -18.810 1.00 28.94 254 GLN A N 1
ATOM 1944 C CA . GLN A 1 254 ? 19.186 62.896 -20.119 1.00 29.87 254 GLN A CA 1
ATOM 1945 C C . GLN A 1 254 ? 19.801 64.280 -19.983 1.00 33.22 254 GLN A C 1
ATOM 1946 O O . GLN A 1 254 ? 20.799 64.593 -20.643 1.00 26.28 254 GLN A O 1
ATOM 1952 N N . LYS A 1 255 ? 19.231 65.115 -19.112 1.00 26.35 255 LYS A N 1
ATOM 1953 C CA . LYS A 1 255 ? 19.716 66.472 -18.905 1.00 22.65 255 LYS A CA 1
ATOM 1954 C C . LYS A 1 255 ? 20.863 66.534 -17.906 1.00 23.00 255 LYS A C 1
ATOM 1955 O O . LYS A 1 255 ? 21.795 67.322 -18.090 1.00 25.83 255 LYS A O 1
ATOM 1961 N N . LEU A 1 256 ? 20.823 65.708 -16.857 1.00 23.28 256 LEU A N 1
ATOM 1962 C CA . LEU A 1 256 ? 21.907 65.690 -15.875 1.00 21.86 256 LEU A CA 1
ATOM 1963 C C . LE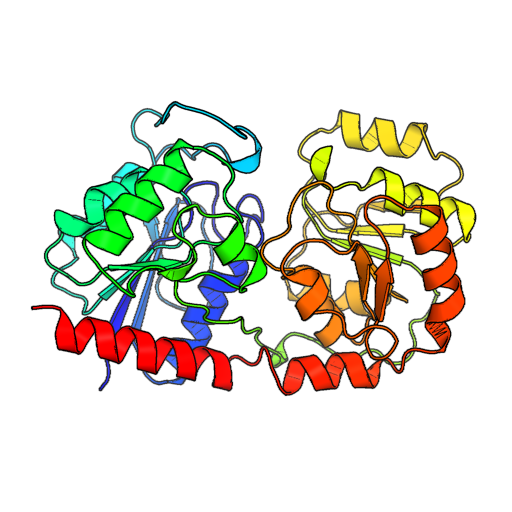U A 1 256 ? 23.257 65.427 -16.542 1.00 18.77 256 LEU A C 1
ATOM 1964 O O . LEU A 1 256 ? 24.265 66.066 -16.206 1.00 17.07 256 LEU A O 1
ATOM 1969 N N . GLY A 1 257 ? 23.287 64.504 -17.509 1.00 20.20 257 GLY A N 1
ATOM 1970 C CA . GLY A 1 257 ? 24.539 64.145 -18.153 1.00 15.53 257 GLY A CA 1
ATOM 1971 C C . GLY A 1 257 ? 25.211 65.298 -18.880 1.00 22.18 257 GLY A C 1
ATOM 1972 O O . GLY A 1 257 ? 26.431 65.285 -19.070 1.00 15.93 257 GLY A O 1
ATOM 1973 N N . GLN A 1 258 ? 24.435 66.315 -19.279 1.00 19.33 258 GLN A N 1
ATOM 1974 C CA . GLN A 1 258 ? 24.934 67.541 -19.899 1.00 20.11 258 GLN A CA 1
ATOM 1975 C C . GLN A 1 258 ? 25.501 68.537 -18.895 1.00 20.74 258 GLN A C 1
ATOM 1976 O O . GLN A 1 258 ? 25.679 69.707 -19.236 1.00 20.62 258 GLN A O 1
ATOM 1982 N N . SER A 1 259 ? 25.770 68.121 -17.668 1.00 22.21 259 SER A N 1
ATOM 1983 C CA . SER A 1 259 ? 26.302 69.017 -16.656 1.00 20.09 259 SER A CA 1
ATOM 1984 C C . SER A 1 259 ? 27.786 68.759 -16.455 1.00 23.51 259 SER A C 1
ATOM 1985 O O . SER A 1 259 ? 28.248 67.618 -16.556 1.00 18.29 259 SER A O 1
ATOM 1988 N N . SER A 1 260 ? 28.537 69.833 -16.203 1.00 21.33 260 SER A N 1
ATOM 1989 C CA . SER A 1 260 ? 29.961 69.654 -15.968 1.00 13.07 260 SER A CA 1
ATOM 1990 C C . SER A 1 260 ? 30.222 69.021 -14.607 1.00 18.03 260 SER A C 1
ATOM 1991 O O . SER A 1 260 ? 31.234 68.335 -14.429 1.00 16.96 260 SER A O 1
ATOM 1994 N N . ALA A 1 261 ? 29.308 69.214 -13.656 1.00 20.92 261 ALA A N 1
ATOM 1995 C CA . ALA A 1 261 ? 29.413 68.689 -12.305 1.00 14.16 261 ALA A CA 1
ATOM 1996 C C . ALA A 1 261 ? 28.102 68.943 -11.575 1.00 27.75 261 ALA A C 1
ATOM 1997 O O . ALA A 1 261 ? 27.359 69.876 -11.906 1.00 20.61 261 ALA A O 1
ATOM 1999 N N . LEU A 1 262 ? 27.826 68.092 -10.590 1.00 18.52 262 LEU A N 1
ATOM 2000 C CA . LEU A 1 262 ? 26.681 68.237 -9.705 1.00 18.14 262 LEU A CA 1
ATOM 2001 C C . LEU A 1 262 ? 27.151 68.851 -8.396 1.00 17.53 262 LEU A C 1
ATOM 2002 O O . LEU A 1 262 ? 28.091 68.343 -7.775 1.00 22.70 262 LEU A O 1
ATOM 2007 N N . LEU A 1 263 ? 26.505 69.933 -7.977 1.00 15.66 263 LEU A N 1
ATOM 2008 C CA . LEU A 1 263 ? 26.812 70.570 -6.702 1.00 14.71 263 LEU A CA 1
ATOM 2009 C C . LEU A 1 263 ? 25.837 70.072 -5.649 1.00 17.14 263 LEU A C 1
ATOM 2010 O O . LEU A 1 263 ? 24.622 70.056 -5.876 1.00 17.13 263 LEU A O 1
ATOM 2015 N N . MET A 1 264 ? 26.369 69.658 -4.505 1.00 17.88 264 MET A N 1
ATOM 2016 C CA . MET A 1 264 ? 25.556 69.257 -3.367 1.00 22.63 264 MET A CA 1
ATOM 2017 C C . MET A 1 264 ? 25.968 70.082 -2.158 1.00 20.70 264 MET A C 1
ATOM 2018 O O . MET A 1 264 ? 27.146 70.118 -1.792 1.00 20.61 264 MET A O 1
ATOM 2023 N N . THR A 1 265 ? 24.993 70.761 -1.558 1.00 28.11 265 THR A N 1
ATOM 2024 C CA . THR A 1 265 ? 25.258 71.773 -0.535 1.00 25.67 265 THR A CA 1
ATOM 2025 C C . THR A 1 265 ? 24.427 71.513 0.719 1.00 19.21 265 THR A C 1
ATOM 2026 O O . THR A 1 265 ? 23.713 72.391 1.199 1.00 30.19 265 THR A O 1
ATOM 2030 N N . PRO A 1 266 ? 24.502 70.309 1.279 1.00 22.51 266 PRO A N 1
ATOM 2031 C CA . PRO A 1 266 ? 23.721 70.018 2.487 1.00 32.48 266 PRO A CA 1
ATOM 2032 C C . PRO A 1 266 ? 24.154 70.876 3.668 1.00 41.65 266 PRO A C 1
ATOM 2033 O O . PRO A 1 266 ? 25.346 71.023 3.955 1.00 31.48 266 PRO A O 1
ATOM 2037 N N . ARG A 1 267 ? 23.162 71.424 4.373 1.00 46.77 267 ARG A N 1
ATOM 2038 C CA . ARG A 1 267 ? 23.396 72.043 5.672 1.00 47.13 267 ARG A CA 1
ATOM 2039 C C . ARG A 1 267 ? 23.219 71.061 6.827 1.00 40.13 267 ARG A C 1
ATOM 2040 O O . ARG A 1 267 ? 23.814 71.265 7.889 1.00 39.13 267 ARG A O 1
ATOM 2048 N N . TRP A 1 268 ? 22.439 69.996 6.640 1.00 52.47 268 TRP A N 1
ATOM 2049 C CA . TRP A 1 268 ? 22.315 68.912 7.600 1.00 55.07 268 TRP A CA 1
ATOM 2050 C C . TRP A 1 268 ? 23.305 67.805 7.244 1.00 45.72 268 TRP A C 1
ATOM 2051 O O . TRP A 1 268 ? 24.213 67.988 6.427 1.00 41.78 268 TRP A O 1
ATOM 2062 N N . ILE A 1 269 ? 23.140 66.641 7.867 1.00 38.87 269 ILE A N 1
ATOM 2063 C CA . ILE A 1 269 ? 23.993 65.491 7.588 1.00 45.71 269 ILE A CA 1
ATOM 2064 C C . ILE A 1 269 ? 23.234 64.587 6.621 1.00 47.40 269 ILE A C 1
ATOM 2065 O O . ILE A 1 269 ? 22.311 63.868 7.008 1.00 45.02 269 ILE A O 1
ATOM 2070 N N . GLU A 1 270 ? 23.611 64.651 5.345 1.00 48.02 270 GLU A N 1
ATOM 2071 C CA . GLU A 1 270 ? 22.989 63.834 4.312 1.00 49.14 270 GLU A CA 1
ATOM 2072 C C . GLU A 1 270 ? 23.344 62.368 4.542 1.00 57.92 270 GLU A C 1
ATOM 2073 O O . GLU A 1 270 ? 24.525 62.003 4.551 1.00 57.91 270 GLU A O 1
ATOM 2079 N N . ALA A 1 271 ? 22.329 61.523 4.732 1.00 46.75 271 ALA A N 1
ATOM 2080 C CA . ALA A 1 271 ? 22.591 60.100 4.921 1.00 45.66 271 ALA A CA 1
ATOM 2081 C C . ALA A 1 271 ? 23.251 59.501 3.687 1.00 47.30 271 ALA A C 1
ATOM 2082 O O . ALA A 1 271 ? 24.277 58.817 3.785 1.00 35.66 271 ALA A O 1
ATOM 2084 N N . PHE A 1 272 ? 22.679 59.757 2.513 1.00 52.34 272 PHE A N 1
ATOM 2085 C CA . PHE A 1 272 ? 23.222 59.224 1.275 1.00 51.91 272 PHE A CA 1
ATOM 2086 C C . PHE A 1 272 ? 22.734 60.085 0.118 1.00 57.46 272 PHE A C 1
ATOM 2087 O O . PHE A 1 272 ? 21.645 60.666 0.172 1.00 58.36 272 PHE A O 1
ATOM 2095 N N . GLY A 1 273 ? 23.566 60.175 -0.915 1.00 50.58 273 GLY A N 1
ATOM 2096 C CA . GLY A 1 273 ? 23.266 60.982 -2.079 1.00 43.17 273 GLY A CA 1
ATOM 2097 C C . GLY A 1 273 ? 22.830 60.156 -3.266 1.00 43.31 273 GLY A C 1
ATOM 2098 O O . GLY A 1 273 ? 23.657 59.710 -4.069 1.00 34.37 273 GLY A O 1
ATOM 2099 N N . ASN A 1 274 ? 21.521 59.921 -3.365 1.00 43.66 274 ASN A N 1
ATOM 2100 C CA . ASN A 1 274 ? 20.977 59.251 -4.538 1.00 34.90 274 ASN A CA 1
ATOM 2101 C C . ASN A 1 274 ? 21.255 60.061 -5.798 1.00 25.54 274 ASN A C 1
ATOM 2102 O O . ASN A 1 274 ? 21.653 59.507 -6.829 1.00 16.87 274 ASN A O 1
ATOM 2107 N N . ALA A 1 275 ? 21.079 61.380 -5.727 1.00 20.27 275 ALA A N 1
ATOM 2108 C CA . ALA A 1 275 ? 21.421 62.221 -6.865 1.00 21.43 275 ALA A CA 1
ATOM 2109 C C . ALA A 1 275 ? 22.899 62.109 -7.218 1.00 12.69 275 ALA A C 1
ATOM 2110 O O . ALA A 1 275 ? 23.262 62.204 -8.393 1.00 12.14 275 ALA A O 1
ATOM 2112 N N . ALA A 1 276 ? 23.758 61.893 -6.221 1.00 15.71 276 ALA A N 1
ATOM 2113 C CA . ALA A 1 276 ? 25.189 61.768 -6.480 1.00 21.92 276 ALA A CA 1
ATOM 2114 C C . ALA A 1 276 ? 25.492 60.531 -7.313 1.00 21.34 276 ALA A C 1
ATOM 2115 O O . ALA A 1 276 ? 26.224 60.605 -8.304 1.00 16.46 276 ALA A O 1
ATOM 2117 N N . ILE A 1 277 ? 24.945 59.380 -6.912 1.00 23.30 277 ILE A N 1
ATOM 2118 C CA . ILE A 1 277 ? 25.155 58.141 -7.658 1.00 21.28 277 ILE A CA 1
ATOM 2119 C C . ILE A 1 277 ? 24.638 58.282 -9.087 1.00 17.28 277 ILE A C 1
ATOM 2120 O O . ILE A 1 277 ? 25.294 57.864 -10.046 1.00 16.26 277 ILE A O 1
ATOM 2125 N N . GLU A 1 278 ? 23.443 58.858 -9.249 1.00 14.45 278 GLU A N 1
ATOM 2126 C CA . GLU A 1 278 ? 22.894 59.029 -10.591 1.00 17.95 278 GLU A CA 1
ATOM 2127 C C . GLU A 1 278 ? 23.785 59.941 -11.429 1.00 23.56 278 GLU A C 1
ATOM 2128 O O . GLU A 1 278 ? 24.046 59.659 -12.603 1.00 16.16 278 GLU A O 1
ATOM 2134 N N . ALA A 1 279 ? 24.260 61.042 -10.840 1.00 18.54 279 ALA A N 1
ATOM 2135 C CA . ALA A 1 279 ? 25.260 61.876 -11.498 1.00 16.17 279 ALA A CA 1
ATOM 2136 C C . ALA A 1 279 ? 26.428 61.040 -12.020 1.00 15.93 279 ALA A C 1
ATOM 2137 O O . ALA A 1 279 ? 26.763 61.094 -13.208 1.00 19.32 279 ALA A O 1
ATOM 2139 N N . PHE A 1 280 ? 27.065 60.259 -11.140 1.00 17.07 280 PHE A N 1
ATOM 2140 C CA . PHE A 1 280 ? 28.170 59.405 -11.573 1.00 16.88 280 PHE A CA 1
ATOM 2141 C C . PHE A 1 280 ? 27.777 58.549 -12.768 1.00 20.36 280 PHE A C 1
ATOM 2142 O O . PHE A 1 280 ? 28.561 58.390 -13.711 1.00 15.45 280 PHE A O 1
ATOM 2150 N N . ALA A 1 281 ? 26.573 57.966 -12.730 1.00 17.04 281 ALA A N 1
ATOM 2151 C CA . ALA A 1 281 ? 26.119 57.112 -13.823 1.00 18.84 281 ALA A CA 1
ATOM 2152 C C . ALA A 1 281 ? 26.163 57.835 -15.164 1.00 16.96 281 ALA A C 1
ATOM 2153 O O . ALA A 1 281 ? 26.430 57.210 -16.196 1.00 19.57 281 ALA A O 1
ATOM 2155 N N . CYS A 1 282 ? 25.897 59.139 -15.171 1.00 17.24 282 CYS A N 1
ATOM 2156 C CA . CYS A 1 282 ? 25.912 59.953 -16.379 1.00 18.10 282 CYS A CA 1
ATOM 2157 C C . CYS A 1 282 ? 27.292 60.520 -16.704 1.00 19.67 282 CYS A C 1
ATOM 2158 O O . CYS A 1 282 ? 27.416 61.276 -17.673 1.00 17.11 282 CYS A O 1
ATOM 2161 N N . GLY A 1 283 ? 28.316 60.207 -15.903 1.00 15.94 283 GLY A N 1
ATOM 2162 C CA . GLY A 1 283 ? 29.641 60.762 -16.097 1.00 14.32 283 GLY A CA 1
ATOM 2163 C C . GLY A 1 283 ? 29.860 62.140 -15.516 1.00 22.19 283 GLY A C 1
ATOM 2164 O O . GLY A 1 283 ? 30.865 62.780 -15.841 1.00 18.12 283 GLY A O 1
ATOM 2165 N N . VAL A 1 284 ? 28.957 62.623 -14.664 1.00 19.54 284 VAL A N 1
ATOM 2166 C CA . VAL A 1 284 ? 29.015 63.969 -14.125 1.00 13.10 284 VAL A CA 1
ATOM 2167 C C . VAL A 1 284 ? 29.743 63.916 -12.777 1.00 16.68 284 VAL A C 1
ATOM 2168 O O . VAL A 1 284 ? 29.234 63.269 -11.852 1.00 15.83 284 VAL A O 1
ATOM 2172 N N . PRO A 1 285 ? 30.895 64.564 -12.631 1.00 16.59 285 PRO A N 1
ATOM 2173 C CA . PRO A 1 285 ? 31.569 64.593 -11.324 1.00 16.13 285 PRO A CA 1
ATOM 2174 C C . PRO A 1 285 ? 30.761 65.357 -10.284 1.00 13.22 285 PRO A C 1
ATOM 2175 O O . PRO A 1 285 ? 29.921 66.201 -10.601 1.00 13.69 285 PRO A O 1
ATOM 2179 N N . VAL A 1 286 ? 31.037 65.052 -9.015 1.00 22.03 286 VAL A N 1
ATOM 2180 C CA . VAL A 1 286 ? 30.227 65.512 -7.886 1.00 16.97 286 VAL A CA 1
ATOM 2181 C C . VAL A 1 286 ? 31.079 66.395 -6.987 1.00 15.81 286 VAL A C 1
ATOM 2182 O O . VAL A 1 286 ? 32.143 65.970 -6.518 1.00 18.62 286 VAL A O 1
ATOM 2186 N N . ILE A 1 287 ? 30.602 67.608 -6.724 1.00 13.73 287 ILE A N 1
ATOM 2187 C CA . ILE A 1 287 ? 31.263 68.538 -5.817 1.00 15.79 287 ILE A CA 1
ATOM 2188 C C . ILE A 1 287 ? 30.328 68.761 -4.640 1.00 22.62 287 ILE A C 1
ATOM 2189 O O . ILE A 1 287 ? 29.234 69.318 -4.803 1.00 19.59 287 ILE A O 1
ATOM 2194 N N . SER A 1 288 ? 30.759 68.332 -3.456 1.00 19.93 288 SER A N 1
ATOM 2195 C CA . SER A 1 288 ? 29.892 68.287 -2.293 1.00 18.37 288 SER A CA 1
ATOM 2196 C C . SER A 1 288 ? 30.646 68.756 -1.058 1.00 18.46 288 SER A C 1
ATOM 2197 O O . SER A 1 288 ? 31.861 68.573 -0.945 1.00 15.53 288 SER A O 1
ATOM 2200 N N . TYR A 1 289 ? 29.907 69.371 -0.135 1.00 21.09 289 TYR A N 1
ATOM 2201 C CA . TYR A 1 289 ? 30.401 69.570 1.218 1.00 22.82 289 TYR A CA 1
ATOM 2202 C C . TYR A 1 289 ? 30.639 68.221 1.894 1.00 21.41 289 TYR A C 1
ATOM 2203 O O . TYR A 1 289 ? 30.075 67.196 1.506 1.00 24.73 289 TYR A O 1
ATOM 2212 N N . ARG A 1 290 ? 31.485 68.235 2.928 1.00 23.31 290 ARG A N 1
ATOM 2213 C CA . ARG A 1 290 ? 31.770 67.045 3.733 1.00 29.13 290 ARG A CA 1
ATOM 2214 C C . ARG A 1 290 ? 30.593 66.769 4.668 1.00 35.05 290 ARG A C 1
ATOM 2215 O O . ARG A 1 290 ? 30.597 67.113 5.850 1.00 37.93 290 ARG A O 1
ATOM 2223 N N . SER A 1 291 ? 29.568 66.111 4.132 1.00 33.63 291 SER A N 1
ATOM 2224 C CA . SER A 1 291 ? 28.313 65.896 4.846 1.00 32.33 291 SER A CA 1
ATOM 2225 C C . SER A 1 291 ? 27.900 64.433 4.721 1.00 31.23 291 SER A C 1
ATOM 2226 O O . SER A 1 291 ? 27.523 63.980 3.635 1.00 27.86 291 SER A O 1
ATOM 2229 N N . GLY A 1 292 ? 27.972 63.701 5.831 1.00 36.20 292 GLY A N 1
ATOM 2230 C CA . GLY A 1 292 ? 27.378 62.378 5.895 1.00 30.79 292 GLY A CA 1
ATOM 2231 C C . GLY A 1 292 ? 27.955 61.434 4.861 1.00 31.77 292 GLY A C 1
ATOM 2232 O O . GLY A 1 292 ? 29.166 61.399 4.613 1.00 31.57 292 GLY A O 1
ATOM 2233 N N . GLY A 1 293 ? 27.073 60.646 4.247 1.00 23.79 293 GLY A N 1
ATOM 2234 C CA . GLY A 1 293 ? 27.507 59.642 3.294 1.00 26.46 293 GLY A CA 1
ATOM 2235 C C . GLY A 1 293 ? 28.256 60.200 2.104 1.00 28.82 293 GLY A C 1
ATOM 2236 O O . GLY A 1 293 ? 29.020 59.470 1.469 1.00 37.54 293 GLY A O 1
ATOM 2237 N N . LEU A 1 294 ? 28.064 61.482 1.788 1.00 21.79 294 LEU A N 1
ATOM 2238 C CA . LEU A 1 294 ? 28.699 62.042 0.601 1.00 26.38 294 LEU A CA 1
ATOM 2239 C C . LEU A 1 294 ? 30.218 61.946 0.676 1.00 27.28 294 LEU A C 1
ATOM 2240 O O . LEU A 1 294 ? 30.874 61.723 -0.345 1.00 28.91 294 LEU A O 1
ATOM 2245 N N . THR A 1 295 ? 30.794 62.096 1.869 1.00 26.79 295 THR A N 1
ATOM 2246 C CA . THR A 1 295 ? 32.239 61.956 2.014 1.00 32.58 295 THR A CA 1
ATOM 2247 C C . THR A 1 295 ? 32.705 60.561 1.615 1.00 29.97 295 THR A C 1
ATOM 2248 O O . THR A 1 295 ? 33.853 60.388 1.192 1.00 31.02 295 THR A O 1
ATOM 2252 N N . GLU A 1 296 ? 31.838 59.563 1.740 1.00 33.11 296 GLU A N 1
ATOM 2253 C CA . GLU A 1 296 ? 32.153 58.210 1.306 1.00 29.68 296 GLU A CA 1
ATOM 2254 C C . GLU A 1 296 ? 31.856 57.983 -0.172 1.00 33.66 296 GLU A C 1
ATOM 2255 O O . GLU A 1 296 ? 32.507 57.142 -0.806 1.00 33.41 296 GLU A O 1
ATOM 2261 N N . ILE A 1 297 ? 30.897 58.723 -0.730 1.00 25.34 297 ILE A N 1
ATOM 2262 C CA . ILE A 1 297 ? 30.602 58.631 -2.156 1.00 25.04 297 ILE A CA 1
ATOM 2263 C C . ILE A 1 297 ? 31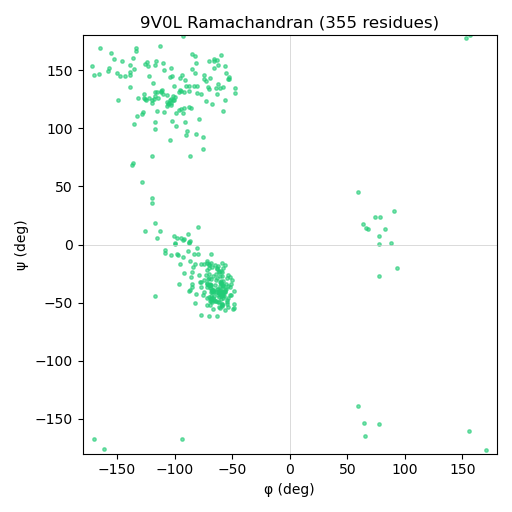.735 59.243 -2.972 1.00 26.92 297 ILE A C 1
ATOM 2264 O O . ILE A 1 297 ? 32.392 58.560 -3.764 1.00 28.77 297 ILE A O 1
ATOM 2269 N N . VAL A 1 298 ? 31.980 60.540 -2.778 1.00 26.70 298 VAL A N 1
ATOM 2270 C CA . VAL A 1 298 ? 32.925 61.294 -3.597 1.00 20.22 298 VAL A CA 1
ATOM 2271 C C . VAL A 1 298 ? 34.352 60.887 -3.242 1.00 23.65 298 VAL A C 1
ATOM 2272 O O . VAL A 1 298 ? 34.767 60.979 -2.081 1.00 27.10 298 VAL A O 1
ATOM 2276 N N . ARG A 1 299 ? 35.110 60.437 -4.244 1.00 21.32 299 ARG A N 1
ATOM 2277 C CA . ARG A 1 299 ? 36.544 60.194 -4.095 1.00 22.68 299 ARG A CA 1
ATOM 2278 C C . ARG A 1 299 ? 37.268 61.483 -4.475 1.00 22.75 299 ARG A C 1
ATOM 2279 O O . ARG A 1 299 ? 37.389 61.807 -5.660 1.00 22.87 299 ARG A O 1
ATOM 2287 N N . HIS A 1 300 ? 37.774 62.205 -3.475 1.00 22.25 300 HIS A N 1
ATOM 2288 C CA . HIS A 1 300 ? 38.326 63.538 -3.702 1.00 26.48 300 HIS A CA 1
ATOM 2289 C C . HIS A 1 300 ? 39.437 63.513 -4.745 1.00 23.52 300 HIS A C 1
ATOM 2290 O O . HIS A 1 300 ? 40.427 62.787 -4.601 1.00 21.14 300 HIS A O 1
ATOM 2297 N N . GLY A 1 301 ? 39.271 64.320 -5.792 1.00 23.23 301 GLY A N 1
ATOM 2298 C CA . GLY A 1 301 ? 40.240 64.404 -6.855 1.00 22.97 301 GLY A CA 1
ATOM 2299 C C . GLY A 1 301 ? 40.209 63.260 -7.837 1.00 29.87 301 GLY A C 1
ATOM 2300 O O . GLY A 1 301 ? 41.025 63.244 -8.766 1.00 28.77 301 GLY A O 1
ATOM 2301 N N . LYS A 1 302 ? 39.314 62.299 -7.661 1.00 26.57 302 LYS A N 1
ATOM 2302 C CA . LYS A 1 302 ? 39.148 61.213 -8.617 1.00 20.99 302 LYS A CA 1
ATOM 2303 C C . LYS A 1 302 ? 37.777 61.206 -9.263 1.00 22.37 302 LYS A C 1
ATOM 2304 O O . LYS A 1 302 ? 37.676 61.032 -10.478 1.00 18.53 302 LYS A O 1
ATOM 2310 N N . THR A 1 303 ? 36.713 61.389 -8.478 1.00 21.65 303 THR A N 1
ATOM 2311 C CA . THR A 1 303 ? 35.362 61.479 -9.012 1.00 13.92 303 THR A CA 1
ATOM 2312 C C . THR A 1 303 ? 34.662 62.755 -8.563 1.00 17.85 303 THR A C 1
ATOM 2313 O O . THR A 1 303 ? 33.450 62.894 -8.769 1.00 21.77 303 THR A O 1
ATOM 2317 N N . GLY A 1 304 ? 35.395 63.693 -7.983 1.00 14.35 304 GLY A N 1
ATOM 2318 C CA . GLY A 1 304 ? 34.824 64.957 -7.572 1.00 13.98 304 GLY A CA 1
ATOM 2319 C C . GLY A 1 304 ? 35.651 65.564 -6.454 1.00 17.31 304 GLY A C 1
ATOM 2320 O O . GLY A 1 304 ? 36.811 65.213 -6.253 1.00 19.68 304 GLY A O 1
ATOM 2321 N N . PHE A 1 305 ? 35.029 66.485 -5.730 1.00 19.38 305 PHE A N 1
ATOM 2322 C CA . PHE A 1 305 ? 35.751 67.189 -4.682 1.00 15.46 305 PHE A CA 1
ATOM 2323 C C . PHE A 1 305 ? 34.875 67.338 -3.455 1.00 15.72 305 PHE A C 1
ATOM 2324 O O . PHE A 1 305 ? 33.702 67.711 -3.553 1.00 13.93 305 PHE A O 1
ATOM 2332 N N . LEU A 1 306 ? 35.471 67.074 -2.302 1.00 18.42 306 LEU A N 1
ATOM 2333 C CA . LEU A 1 306 ? 34.860 67.358 -1.015 1.00 19.63 306 LEU A CA 1
ATOM 2334 C C . LEU A 1 306 ? 35.337 68.720 -0.537 1.00 20.57 306 LEU A C 1
ATOM 2335 O O . LEU A 1 306 ? 36.538 69.007 -0.568 1.00 19.81 306 LEU A O 1
ATOM 2340 N N . VAL A 1 307 ? 34.393 69.548 -0.099 1.00 23.55 307 VAL A N 1
ATOM 2341 C CA . VAL A 1 307 ? 34.652 70.905 0.365 1.00 20.42 307 VAL A CA 1
ATOM 2342 C C . VAL A 1 307 ? 34.148 71.038 1.795 1.00 27.61 307 VAL A C 1
ATOM 2343 O O . VAL A 1 307 ? 33.128 70.443 2.157 1.00 25.08 307 VAL A O 1
ATOM 2347 N N . ASP A 1 308 ? 34.855 71.833 2.598 1.00 30.45 308 ASP A N 1
ATOM 2348 C CA . ASP A 1 308 ? 34.431 72.117 3.965 1.00 22.59 308 ASP A CA 1
ATOM 2349 C C . ASP A 1 308 ? 33.001 72.635 3.998 1.00 22.48 308 ASP A C 1
ATOM 2350 O O . ASP A 1 308 ? 32.581 73.394 3.122 1.00 25.50 308 ASP A O 1
ATOM 2355 N N . MET A 1 309 ? 32.258 72.218 5.023 1.00 20.90 309 MET A N 1
ATOM 2356 C CA . MET A 1 309 ? 30.849 72.575 5.128 1.00 23.11 309 MET A CA 1
ATOM 2357 C C . MET A 1 309 ? 30.644 74.063 4.878 1.00 28.46 309 MET A C 1
ATOM 2358 O O . MET A 1 309 ? 31.352 74.904 5.441 1.00 27.95 309 MET A O 1
ATOM 2363 N N . GLY A 1 310 ? 29.688 74.380 4.004 1.00 22.15 310 GLY A N 1
ATOM 2364 C CA . GLY A 1 310 ? 29.258 75.753 3.811 1.00 24.59 310 GLY A CA 1
ATOM 2365 C C . GLY A 1 310 ? 30.296 76.713 3.270 1.00 22.77 310 GLY A C 1
ATOM 2366 O O . GLY A 1 310 ? 30.110 77.928 3.375 1.00 20.41 310 GLY A O 1
ATOM 2367 N N . SER A 1 311 ? 31.378 76.207 2.679 1.00 23.28 311 SER A N 1
ATOM 2368 C CA . SER A 1 311 ? 32.426 77.052 2.100 1.00 22.25 311 SER A CA 1
ATOM 2369 C C . SER A 1 311 ? 32.092 77.324 0.637 1.00 19.99 311 SER A C 1
ATOM 2370 O O . SER A 1 311 ? 32.425 76.542 -0.249 1.00 27.00 311 SER A O 1
ATOM 2373 N N . VAL A 1 312 ? 31.428 78.452 0.375 1.00 17.67 312 VAL A N 1
ATOM 2374 C CA . VAL A 1 312 ? 31.124 78.822 -1.007 1.00 23.93 312 VAL A CA 1
ATOM 2375 C C . VAL A 1 312 ? 32.410 79.028 -1.800 1.00 20.50 312 VAL A C 1
ATOM 2376 O O . VAL A 1 312 ? 32.512 78.624 -2.964 1.00 21.36 312 VAL A O 1
ATOM 2380 N N . ALA A 1 313 ? 33.407 79.669 -1.186 1.00 21.14 313 ALA A N 1
ATOM 2381 C CA . ALA A 1 313 ? 34.695 79.833 -1.851 1.00 23.43 313 ALA A CA 1
ATOM 2382 C C . ALA A 1 313 ? 35.293 78.488 -2.233 1.00 18.32 313 ALA A C 1
ATOM 2383 O O . ALA A 1 313 ? 35.956 78.372 -3.269 1.00 24.84 313 ALA A O 1
ATOM 2385 N N . GLY A 1 314 ? 35.084 77.466 -1.399 1.00 27.11 314 GLY A N 1
ATOM 2386 C CA . GLY A 1 314 ? 35.626 76.150 -1.697 1.00 19.94 314 GLY A CA 1
ATOM 2387 C C . GLY A 1 314 ? 34.904 75.470 -2.844 1.00 18.30 314 GLY A C 1
ATOM 2388 O O . GLY A 1 314 ? 35.513 74.727 -3.621 1.00 20.29 314 GLY A O 1
ATOM 2389 N N . LEU A 1 315 ? 33.599 75.722 -2.971 1.00 14.07 315 LEU A N 1
ATOM 2390 C CA . LEU A 1 315 ? 32.858 75.236 -4.129 1.00 24.61 315 LEU A CA 1
ATOM 2391 C C . LEU A 1 315 ? 33.379 75.877 -5.408 1.00 23.36 315 LEU A C 1
ATOM 2392 O O . LEU A 1 315 ? 33.658 75.189 -6.397 1.00 21.49 315 LEU A O 1
ATOM 2397 N N . ILE A 1 316 ? 33.528 77.202 -5.390 1.00 20.83 316 ILE A N 1
ATOM 2398 C CA . ILE A 1 316 ? 34.024 77.940 -6.546 1.00 17.73 316 ILE A CA 1
ATOM 2399 C C . ILE A 1 316 ? 35.387 77.414 -6.977 1.00 18.06 316 ILE A C 1
ATOM 2400 O O . ILE A 1 316 ? 35.671 77.282 -8.174 1.00 24.53 316 ILE A O 1
ATOM 2405 N N . GLU A 1 317 ? 36.252 77.107 -6.015 1.00 16.55 317 GLU A N 1
ATOM 2406 C CA . GLU A 1 317 ? 37.574 76.614 -6.374 1.00 21.13 317 GLU A CA 1
ATOM 2407 C C . GLU A 1 317 ? 37.496 75.236 -7.022 1.00 28.29 317 GLU A C 1
ATOM 2408 O O . GLU A 1 317 ? 38.212 74.961 -7.992 1.00 28.82 317 GLU A O 1
ATOM 2414 N N . ALA A 1 318 ? 36.640 74.352 -6.497 1.00 21.45 318 ALA A N 1
ATOM 2415 C CA . ALA A 1 318 ? 36.515 73.016 -7.073 1.00 22.31 318 ALA A CA 1
ATOM 2416 C C . ALA A 1 318 ? 35.942 73.067 -8.486 1.00 15.76 318 ALA A C 1
ATOM 2417 O O . ALA A 1 318 ? 36.398 72.336 -9.373 1.00 20.41 318 ALA A O 1
ATOM 2419 N N . VAL A 1 319 ? 34.942 73.915 -8.723 1.00 12.96 319 VAL A N 1
ATOM 2420 C CA . VAL A 1 319 ? 34.411 74.039 -10.076 1.00 19.77 319 VAL A CA 1
ATOM 2421 C C . VAL A 1 319 ? 35.539 74.343 -11.055 1.00 24.23 319 VAL A C 1
ATOM 2422 O O . VAL A 1 319 ? 35.651 73.720 -12.117 1.00 29.86 319 VAL A O 1
ATOM 2426 N N . SER A 1 320 ? 36.411 75.286 -10.694 1.00 23.47 320 SER A N 1
ATOM 2427 C CA . SER A 1 320 ? 37.532 75.655 -11.554 1.00 26.88 320 SER A CA 1
ATOM 2428 C C . SER A 1 320 ? 38.578 74.555 -11.677 1.00 21.79 320 SER A C 1
ATOM 2429 O O . SER A 1 320 ? 39.491 74.681 -12.496 1.00 24.76 320 SER A O 1
ATOM 2432 N N . LYS A 1 321 ? 38.469 73.481 -10.905 1.00 23.25 321 LYS A N 1
ATOM 2433 C CA . LYS A 1 321 ? 39.315 72.313 -11.084 1.00 24.16 321 LYS A CA 1
ATOM 2434 C C . LYS A 1 321 ? 38.629 71.186 -11.846 1.00 22.75 321 LYS A C 1
ATOM 2435 O O . 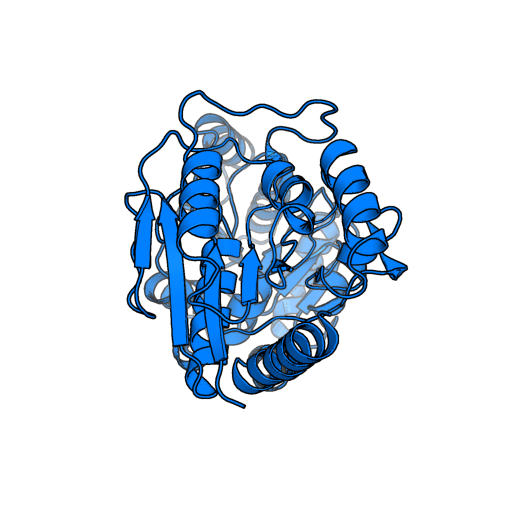LYS A 1 321 ? 39.241 70.129 -12.038 1.00 24.47 321 LYS A O 1
ATOM 2441 N N . LEU A 1 322 ? 37.382 71.381 -12.285 1.00 25.43 322 LEU A N 1
ATOM 2442 C CA . LEU A 1 322 ? 36.617 70.282 -12.869 1.00 25.48 322 LEU A CA 1
ATOM 2443 C C . LEU A 1 322 ? 37.401 69.510 -13.913 1.00 34.81 322 LEU A C 1
ATOM 2444 O O . LEU A 1 322 ? 37.341 68.278 -13.962 1.00 29.68 322 LEU A O 1
ATOM 2449 N N . GLU A 1 323 ? 38.161 70.225 -14.745 1.00 35.36 323 GLU A N 1
ATOM 2450 C CA . GLU A 1 323 ? 38.821 69.597 -15.879 1.00 31.21 323 GLU A CA 1
ATOM 2451 C C . GLU A 1 323 ? 39.743 68.468 -15.456 1.00 35.24 323 GLU A C 1
ATOM 2452 O O . GLU A 1 323 ? 40.057 67.603 -16.279 1.00 34.71 323 GLU A O 1
ATOM 2458 N N . THR A 1 324 ? 40.170 68.444 -14.195 1.00 25.56 324 THR A N 1
ATOM 2459 C CA . THR A 1 324 ? 41.075 67.418 -13.698 1.00 23.39 324 THR A CA 1
ATOM 2460 C C . THR A 1 324 ? 40.371 66.108 -13.350 1.00 25.94 324 THR A C 1
ATOM 2461 O O . THR A 1 324 ? 41.045 65.143 -12.967 1.00 25.70 324 THR A O 1
ATOM 2465 N N . ILE A 1 325 ? 39.049 66.042 -13.469 1.00 16.92 325 ILE A N 1
ATOM 2466 C CA . 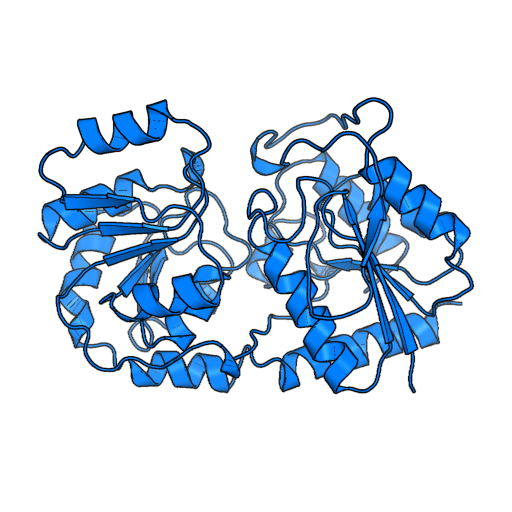ILE A 1 325 ? 38.293 64.837 -13.148 1.00 21.42 325 ILE A CA 1
ATOM 2467 C C . ILE A 1 325 ? 37.966 64.113 -14.449 1.00 20.78 325 ILE A C 1
ATOM 2468 O O . ILE A 1 325 ? 37.362 64.692 -15.362 1.00 18.75 325 ILE A O 1
ATOM 2473 N N . ASP A 1 326 ? 38.356 62.843 -14.531 1.00 19.67 326 ASP A N 1
ATOM 2474 C CA . ASP A 1 326 ? 38.000 62.002 -15.668 1.00 22.62 326 ASP A CA 1
ATOM 2475 C C . ASP A 1 326 ? 36.563 61.529 -15.490 1.00 17.75 326 ASP A C 1
ATOM 2476 O O . ASP A 1 326 ? 36.282 60.683 -14.633 1.00 14.71 326 ASP A O 1
ATOM 2481 N N . ARG A 1 327 ? 35.654 62.071 -16.304 1.00 13.91 327 ARG A N 1
ATOM 2482 C CA . ARG A 1 327 ? 34.248 61.699 -16.201 1.00 15.55 327 ARG A CA 1
ATOM 2483 C C . ARG A 1 327 ? 34.055 60.183 -16.199 1.00 19.13 327 ARG A C 1
ATOM 2484 O O . ARG A 1 327 ? 33.135 59.676 -15.549 1.00 21.39 327 ARG A O 1
ATOM 2492 N N . LEU A 1 328 ? 34.935 59.437 -16.869 1.00 23.71 328 LEU A N 1
ATOM 2493 C CA . LEU A 1 328 ? 34.753 57.990 -16.943 1.00 20.26 328 LEU A CA 1
ATOM 2494 C C . LEU A 1 328 ? 35.019 57.313 -15.605 1.00 22.20 328 LEU A C 1
ATOM 2495 O O . LEU A 1 328 ? 34.434 56.260 -15.321 1.00 22.59 328 LEU A O 1
ATOM 2500 N N . ALA A 1 329 ? 35.907 57.883 -14.786 1.00 17.91 329 ALA A N 1
ATOM 2501 C CA . ALA A 1 329 ? 36.128 57.341 -13.450 1.00 18.74 329 ALA A CA 1
ATOM 2502 C C . ALA A 1 329 ? 34.838 57.355 -12.638 1.00 20.23 329 ALA A C 1
ATOM 2503 O O . ALA A 1 329 ? 34.515 56.378 -11.950 1.00 17.54 329 ALA A O 1
ATOM 2505 N N . CYS A 1 330 ? 34.083 58.453 -12.722 1.00 14.32 330 CYS A N 1
ATOM 2506 C CA . CYS A 1 330 ? 32.777 58.529 -12.076 1.00 18.74 330 CYS A CA 1
ATOM 2507 C C . CYS A 1 330 ? 31.891 57.360 -12.485 1.00 19.58 330 CYS A C 1
ATOM 2508 O O . CYS A 1 330 ? 31.347 56.643 -11.636 1.00 23.21 330 CYS A O 1
ATOM 2511 N N . ARG A 1 331 ? 31.718 57.170 -13.795 1.00 17.45 331 ARG A N 1
ATOM 2512 C CA . ARG A 1 331 ? 30.852 56.102 -14.283 1.00 18.69 331 ARG A CA 1
ATOM 2513 C C . ARG A 1 331 ? 31.338 54.740 -13.815 1.00 20.39 331 ARG A C 1
ATOM 2514 O O . ARG A 1 331 ? 30.535 53.887 -13.426 1.00 24.10 331 ARG A O 1
ATOM 2522 N N . GLN A 1 332 ? 32.648 54.518 -13.841 1.00 18.93 332 GLN A N 1
ATOM 2523 C CA . GLN A 1 332 ? 33.182 53.213 -13.469 1.00 26.51 332 GLN A CA 1
ATOM 2524 C C . GLN A 1 332 ? 33.058 52.953 -11.973 1.00 29.94 332 GLN A C 1
ATOM 2525 O O . GLN A 1 332 ? 32.809 51.815 -11.562 1.00 28.75 332 GLN A O 1
ATOM 2531 N N . GLN A 1 333 ? 33.207 53.989 -11.142 1.00 20.75 333 GLN A N 1
ATOM 2532 C CA . GLN A 1 333 ? 32.954 53.808 -9.717 1.00 23.87 333 GLN A CA 1
ATOM 2533 C C . GLN A 1 333 ? 31.517 53.361 -9.479 1.00 27.31 333 GLN A C 1
ATOM 2534 O O . GLN A 1 333 ? 31.257 52.489 -8.642 1.00 18.06 333 GLN A O 1
ATOM 2540 N N . LEU A 1 334 ? 30.571 53.947 -10.218 1.00 25.20 334 LEU A N 1
ATOM 2541 C CA . LEU A 1 334 ? 29.170 53.568 -10.092 1.00 17.82 334 LEU A CA 1
ATOM 2542 C C . LEU A 1 334 ? 28.889 52.178 -10.653 1.00 25.78 334 LEU A C 1
ATOM 2543 O O . LEU A 1 334 ? 27.949 51.513 -10.206 1.00 31.88 334 LEU A O 1
ATOM 2548 N N . GLU A 1 335 ? 29.657 51.731 -11.648 1.00 24.88 335 GLU A N 1
ATOM 2549 C CA . GLU A 1 335 ? 29.444 50.385 -12.176 1.00 21.30 335 GLU A CA 1
ATOM 2550 C C . GLU A 1 335 ? 29.974 49.319 -11.230 1.00 22.86 335 GLU A C 1
ATOM 2551 O O . GLU A 1 335 ? 29.435 48.210 -11.183 1.00 27.72 335 GLU A O 1
ATOM 2557 N N . GLU A 1 336 ? 31.024 49.637 -10.473 1.00 27.47 336 GLU A N 1
ATOM 2558 C CA . GLU A 1 336 ? 31.659 48.656 -9.602 1.00 30.48 336 GLU A CA 1
ATOM 2559 C C . GLU A 1 336 ? 30.901 48.526 -8.289 1.00 33.28 336 GLU A C 1
ATOM 2560 O O . GLU A 1 336 ? 30.557 47.416 -7.864 1.00 38.84 336 GLU A O 1
ATOM 2566 N N . GLU A 1 337 ? 30.630 49.649 -7.641 1.00 33.68 337 GLU A N 1
ATOM 2567 C CA . GLU A 1 337 ? 29.694 49.709 -6.532 1.00 35.68 337 GLU A CA 1
ATOM 2568 C C . GLU A 1 337 ? 28.455 50.474 -6.971 1.00 31.78 337 GLU A C 1
ATOM 2569 O O . GLU A 1 337 ? 28.515 51.272 -7.910 1.00 48.17 337 GLU A O 1
ATOM 2575 N N . TYR A 1 338 ? 27.332 50.219 -6.289 1.00 25.77 338 TYR A N 1
ATOM 2576 C CA . TYR A 1 338 ? 26.018 50.799 -6.592 1.00 38.11 338 TYR A CA 1
ATOM 2577 C C . TYR A 1 338 ? 25.329 50.128 -7.777 1.00 43.04 338 TYR A C 1
ATOM 2578 O O . TYR A 1 338 ? 24.451 50.735 -8.400 1.00 30.29 338 TYR A O 1
ATOM 2587 N N . SER A 1 339 ? 25.673 48.881 -8.098 1.00 40.08 339 SER A N 1
ATOM 2588 C CA . SER A 1 339 ? 24.945 48.116 -9.107 1.00 35.07 339 SER A CA 1
ATOM 2589 C C . SER A 1 339 ? 23.863 47.267 -8.446 1.00 29.47 339 SER A C 1
ATOM 2590 O O . SER A 1 339 ? 24.041 46.774 -7.327 1.00 27.49 339 SER A O 1
ATOM 2593 N N . LEU A 1 340 ? 22.737 47.091 -9.147 1.00 29.12 340 LEU A N 1
ATOM 2594 C CA . LEU A 1 340 ? 21.669 46.261 -8.594 1.00 30.53 340 LEU A CA 1
ATOM 2595 C C . LEU A 1 340 ? 22.184 44.877 -8.237 1.00 29.02 340 LEU A C 1
ATOM 2596 O O . LEU A 1 340 ? 21.796 44.304 -7.214 1.00 34.76 340 LEU A O 1
ATOM 2601 N N . GLU A 1 341 ? 23.069 44.327 -9.067 1.00 23.42 341 GLU A N 1
ATOM 2602 C CA . GLU A 1 341 ? 23.574 42.978 -8.840 1.00 27.45 341 GLU A CA 1
ATOM 2603 C C . GLU A 1 341 ? 24.193 42.848 -7.454 1.00 25.76 341 GLU A C 1
ATOM 2604 O O . GLU A 1 341 ? 23.784 41.996 -6.656 1.00 24.22 341 GLU A O 1
ATOM 2610 N N . VAL A 1 342 ? 25.183 43.690 -7.144 1.00 28.31 342 VAL A N 1
ATOM 2611 C CA . VAL A 1 342 ? 25.819 43.598 -5.832 1.00 37.83 342 VAL A CA 1
ATOM 2612 C C . VAL A 1 342 ? 24.832 43.963 -4.727 1.00 31.07 342 VAL A C 1
ATOM 2613 O O . VAL A 1 342 ? 24.755 43.281 -3.697 1.00 28.32 342 VAL A O 1
ATOM 2617 N N . TRP A 1 343 ? 24.060 45.036 -4.921 1.00 23.38 343 TRP A N 1
ATOM 2618 C CA . TRP A 1 343 ? 23.081 45.436 -3.916 1.00 22.84 343 TRP A CA 1
ATOM 2619 C C . TRP A 1 343 ? 22.053 44.337 -3.705 1.00 24.33 343 TRP A C 1
ATOM 2620 O O . TRP A 1 343 ? 21.828 43.887 -2.576 1.00 27.02 343 TRP A O 1
ATOM 2631 N N . GLY A 1 344 ? 21.423 43.884 -4.796 1.00 21.02 344 GLY A N 1
ATOM 2632 C CA . GLY A 1 344 ? 20.472 42.790 -4.696 1.00 23.23 344 GLY A CA 1
ATOM 2633 C C . GLY A 1 344 ? 21.035 41.590 -3.961 1.00 30.15 344 GLY A C 1
ATOM 2634 O O . GLY A 1 344 ? 20.310 40.898 -3.237 1.00 26.94 344 GLY A O 1
ATOM 2635 N N . ASP A 1 345 ? 22.334 41.336 -4.119 1.00 28.29 345 ASP A N 1
ATOM 2636 C CA . ASP A 1 345 ? 22.961 40.234 -3.403 1.00 28.74 345 ASP A CA 1
ATOM 2637 C C . ASP A 1 345 ? 23.008 40.502 -1.900 1.00 28.67 345 ASP A C 1
ATOM 2638 O O . ASP A 1 345 ? 22.616 39.647 -1.098 1.00 26.30 345 ASP A O 1
ATOM 2643 N N . ARG A 1 346 ? 23.482 41.686 -1.495 1.00 29.29 346 ARG A N 1
ATOM 2644 C CA . ARG A 1 346 ? 23.516 42.015 -0.070 1.00 29.39 346 ARG A CA 1
ATOM 2645 C C . ARG A 1 346 ? 22.139 41.859 0.561 1.00 18.51 346 ARG A C 1
ATOM 2646 O O . ARG A 1 346 ? 21.989 41.204 1.598 1.00 24.02 346 ARG A O 1
ATOM 2654 N N . LEU A 1 347 ? 21.122 42.469 -0.050 1.00 16.05 347 LEU A N 1
ATOM 2655 C CA . LEU A 1 347 ? 19.772 42.394 0.496 1.00 21.28 347 LEU A CA 1
ATOM 2656 C C . LEU A 1 347 ? 19.295 40.952 0.592 1.00 24.25 347 LEU A C 1
ATOM 2657 O O . LEU A 1 347 ? 18.694 40.551 1.597 1.00 23.27 347 LEU A O 1
ATOM 2662 N N . GLU A 1 348 ? 19.557 40.157 -0.446 1.00 22.70 348 GLU A N 1
ATOM 2663 C CA . GLU A 1 348 ? 19.123 38.767 -0.449 1.00 22.20 348 GLU A CA 1
ATOM 2664 C C . GLU A 1 348 ? 19.711 38.007 0.729 1.00 22.07 348 GLU A C 1
ATOM 2665 O O . GLU A 1 348 ? 18.988 37.340 1.475 1.00 28.45 348 GLU A O 1
ATOM 2671 N N . LYS A 1 349 ? 21.027 38.082 0.911 1.00 21.41 349 LYS A N 1
ATOM 2672 C CA . LYS A 1 349 ? 21.627 37.397 2.049 1.00 28.73 349 LYS A CA 1
ATOM 2673 C C . LYS A 1 349 ? 21.231 38.041 3.370 1.00 31.07 349 LYS A C 1
ATOM 2674 O O . LYS A 1 349 ? 21.394 37.417 4.426 1.00 33.36 349 LYS A O 1
ATOM 2680 N N . TRP A 1 350 ? 20.710 39.268 3.333 1.00 20.21 350 TRP A N 1
ATOM 2681 C CA . TRP A 1 350 ? 20.185 39.893 4.539 1.00 21.88 350 TRP A CA 1
ATOM 2682 C C . TRP A 1 350 ? 18.816 39.319 4.894 1.00 17.39 350 TRP A C 1
ATOM 2683 O O . TRP A 1 350 ? 18.627 38.744 5.973 1.00 15.32 350 TRP A O 1
ATOM 2694 N N . PHE A 1 351 ? 17.851 39.469 3.982 1.00 17.04 351 PHE A N 1
ATOM 2695 C CA . PHE A 1 351 ? 16.537 38.859 4.166 1.00 19.85 351 PHE A CA 1
ATOM 2696 C C . PHE A 1 351 ? 16.654 37.378 4.492 1.00 24.35 351 PHE A C 1
ATOM 2697 O O . PHE A 1 351 ? 15.958 36.869 5.377 1.00 18.60 351 PHE A O 1
ATOM 2705 N N . GLU A 1 352 ? 17.527 36.667 3.778 1.00 24.89 352 GLU A N 1
ATOM 2706 C CA . GLU A 1 352 ? 17.636 35.229 3.982 1.00 25.43 352 GLU A CA 1
ATOM 2707 C C . GLU A 1 352 ? 18.019 34.903 5.420 1.00 28.64 352 GLU A C 1
ATOM 2708 O O . GLU A 1 352 ? 17.569 33.889 5.969 1.00 29.04 352 GLU A O 1
ATOM 2714 N N . GLN A 1 353 ? 18.815 35.763 6.059 1.00 26.57 353 GLN A N 1
ATOM 2715 C CA . GLN A 1 353 ? 19.177 35.526 7.453 1.00 33.24 353 GLN A CA 1
ATOM 2716 C C . GLN A 1 353 ? 18.042 35.884 8.409 1.00 29.06 353 GLN A C 1
ATOM 2717 O O . GLN A 1 353 ? 17.857 35.214 9.432 1.00 23.67 353 GLN A O 1
ATOM 2723 N N . LEU A 1 354 ? 17.284 36.941 8.107 1.00 24.20 354 LEU A N 1
ATOM 2724 C CA . LEU A 1 354 ? 16.161 37.302 8.966 1.00 24.57 354 LEU A CA 1
ATOM 2725 C C . LEU A 1 354 ? 15.062 36.251 8.888 1.00 31.54 354 LEU A C 1
ATOM 2726 O O . LEU A 1 354 ? 14.527 35.819 9.916 1.00 30.50 354 LEU A O 1
ATOM 2731 N N . ILE A 1 355 ? 14.721 35.822 7.671 1.00 22.33 355 ILE A N 1
ATOM 2732 C CA . ILE A 1 355 ? 13.681 34.814 7.490 1.00 21.94 355 ILE A CA 1
ATOM 2733 C C . ILE A 1 355 ? 14.063 33.519 8.195 1.00 31.32 355 ILE A C 1
ATOM 2734 O O . ILE A 1 355 ? 13.221 32.851 8.806 1.00 25.22 355 ILE A O 1
ATOM 2739 N N . THR A 1 356 ? 15.342 33.150 8.131 1.00 32.79 356 THR A N 1
ATOM 2740 C CA . THR A 1 356 ? 15.774 31.874 8.688 1.00 29.28 356 THR A CA 1
ATOM 2741 C C . THR A 1 356 ? 15.760 31.891 10.208 1.00 37.36 356 THR A C 1
ATOM 2742 O O . THR A 1 356 ? 15.443 30.878 10.845 1.00 36.34 356 THR A O 1
ATOM 2746 N N . SER A 1 357 ? 16.121 33.022 10.808 1.00 35.50 357 SER A N 1
ATOM 2747 C CA . SER A 1 357 ? 16.289 33.095 12.248 1.00 37.23 357 SER A CA 1
ATOM 2748 C C . SER A 1 357 ? 15.077 33.669 12.963 1.00 36.02 357 SER A C 1
ATOM 2749 O O . SER A 1 357 ? 15.137 33.862 14.180 1.00 34.97 357 SER A O 1
ATOM 2752 N N . TYR A 1 358 ? 13.976 33.927 12.249 1.00 41.03 358 TYR A N 1
ATOM 2753 C CA . TYR A 1 358 ? 12.892 34.716 12.830 1.00 45.73 358 TYR A CA 1
ATOM 2754 C C . TYR A 1 358 ? 12.420 34.132 14.157 1.00 64.21 358 TYR A C 1
ATOM 2755 O O . TYR A 1 358 ? 12.284 34.855 15.153 1.00 63.75 358 TYR A O 1
ATOM 2764 N N . THR A 1 359 ? 12.153 32.831 14.191 1.00 55.99 359 THR A N 1
ATOM 2765 C CA . THR A 1 359 ? 11.727 32.206 15.437 1.00 68.84 359 THR A CA 1
ATOM 2766 C C . THR A 1 359 ? 11.737 30.685 15.328 1.00 74.03 359 THR A C 1
ATOM 2767 O O . THR A 1 359 ? 12.725 30.035 15.676 1.00 72.09 359 THR A O 1
#

InterPro domains:
  IPR001296 Glycosyl transferase, family 1 [PF00534] (185-322)
  IPR050194 Glycosyltransferase group 1 [PTHR45947] (22-356)

Organism: NCBI:txid2722753

Sequence (357 aa):
KKYRLLFLSTPVGALGSGIGGGVELTLQNAAKALMAKGHEVEIVAPEGSVTNVTKLTPIAGNSQVSAQTQVGTDMVVLPQDSVLENMWSYAREVQDQFDLLFNFAYDWLPLYLTPFFHRPIAHWISMSSLSPVIDAMVSKTVKLCPQAIAVNTRACADTFSDGDRLMIMGKGIDVTQYNFVAKPEKPSLAWVGRISPEKGLEDAAETAQATGLPLRVFGLIQDQAYWQQIQNDFPKAEIHYEGFLSTHELQQKLGQSSALLMTPRWIEAFGNAAIEAFACGVPVISYRSGGLTEIVRHGKTGFLVDMGSVAGLIEAVSKLETIDRLACRQQLEEEYSLEVWGDRLEKWFEQLITSYT

Solvent-accessible surface area: 15032 Å² total; per-residue (Å²): 170,177,30,85,2,0,0,0,2,13,0,27,11,18,4,59,39,4,92,15,14,36,16,18,26,6,0,35,1,0,0,48,1,0,69,89,74,43,8,99,6,8,0,0,0,8,107,59,12,107,29,153,27,34,130,35,26,76,24,50,31,76,72,23,90,25,23,52,91,68,78,47,35,114,126,65,85,60,42,159,77,0,3,1,60,40,0,3,52,49,0,142,111,16,5,86,105,7,47,0,0,1,0,1,1,16,17,69,19,0,1,99,39,7,70,135,13,101,68,11,6,0,1,1,1,17,39,6,29,18,10,74,29,9,22,49,10,0,14,117,6,0,108,107,35,88,104,4,1,0,0,6,2,156,20,0,6,94,35,7,90,36,7,144,127,13,59,87,10,14,6,1,0,19,26,121,70,5,92,73,30,61,181,29,156,162,84,7,0,0,5,23,14,37,0,22,63,63,39,3,0,67,30,0,0,70,0,1,62,63,39,65,30,30,0,46,0,5,7,61,37,97,59,111,48,6,17,92,96,0,67,119,92,28,91,166,15,113,21,93,82,36,16,98,47,71,35,104,71,22,5,102,76,1,0,51,0,18,0,0,1,11,2,8,145,84,96,44,5,18,1,21,10,0,0,10,0,0,0,0,0,0,2,0,0,0,2,110,4,11,0,0,55,92,2,3,88,96,38,146,4,0,8,21,13,94,95,46,36,28,78,18,0,50,108,2,9,89,72,13,163,102,12,90,29,74,30,0,37,76,13,0,81,134,54,20,12,20,121,50,2,0,53,108,0,37,122,12,3,32,111,20,37,101,83,91,164